Protein 7CXC (pdb70)

Nearest PDB structures (foldseek):
  7cxc-assembly2_B  TM=1.001E+00  e=7.183E-25  Mus musculus
  7cxd-assembly3_D  TM=9.997E-01  e=4.385E-24  Rattus norvegicus
  4lbl-assembly1_A  TM=1.001E+00  e=4.264E-23  Homo sapiens
  6fof-assembly1_D  TM=1.001E+00  e=3.127E-23  Homo sapiens
  6h64-assembly4_D  TM=9.961E-01  e=2.969E-23  Homo sapiens

Solvent-accessible surface area: 13224 Å² total; per-residue (Å²): 104,117,38,106,58,70,16,86,4,125,59,1,4,66,66,74,8,17,0,8,0,80,6,48,1,92,101,136,10,72,138,1,13,0,14,0,58,23,68,94,40,8,3,0,25,0,12,0,65,23,97,52,140,138,75,117,14,0,1,2,3,7,38,44,82,87,101,117,42,78,80,74,117,58,96,51,32,45,4,91,48,32,104,95,8,21,0,17,0,21,0,43,78,98,30,2,67,0,23,3,70,97,62,102,26,17,89,1,97,21,88,62,160,73,23,74,83,3,57,55,0,0,0,26,26,34,3,76,8,98,28,9,77,90,18,77,25,96,114,46,107,59,72,12,79,1,117,64,3,2,41,63,77,15,16,0,1,0,75,7,51,1,91,93,138,6,59,136,0,15,0,17,0,70,54,73,98,18,12,3,0,27,2,11,0,62,18,82,52,124,136,179,115,16,0,2,2,5,9,41,113,77,89,104,119,42,80,83,74,115,52,98,51,26,47,3,95,50,34,105,98,7,24,0,18,1,24,0,50,70,96,29,2,77,0,24,3,75,99,60,105,20,15,87,1,97,15,92,12,156,71,24,78,64,0,61,55,0,0,0,30,27,33,1,78,12,99,39,13,41,70,15,100,28

Structure (mmCIF, N/CA/C/O backbone):
data_7CXC
#
_entry.id   7CXC
#
_cell.length_a   35.513
_cell.length_b   58.286
_cell.length_c   68.085
_cell.angle_alpha   90.000
_cell.angle_beta   103.560
_cell.angle_gamma   90.000
#
_symmetry.space_group_name_H-M   'P 1 21 1'
#
loop_
_entity.id
_entity.type
_entity.pdbx_description
1 polymer Galectin-3
2 non-polymer '3-deoxy-3-[4-(3-fluorophenyl)-1H-1,2,3-triazol-1-yl]-beta-D-galactopyranosyl 3-deoxy-3-[4-(3-fluorophenyl)-1H-1,2,3-triazol-1-yl]-1-thio-beta-D-galactopyranoside'
3 water water
#
loop_
_atom_site.group_PDB
_atom_site.id
_atom_site.type_symbol
_atom_site.label_atom_id
_atom_site.label_alt_id
_atom_site.label_comp_id
_atom_site.label_asym_id
_atom_site.label_entity_id
_atom_site.label_seq_id
_atom_site.pdbx_PDB_ins_code
_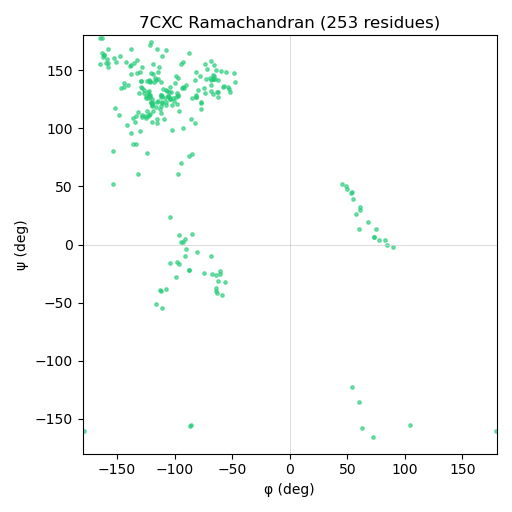atom_site.Cartn_x
_atom_site.Cartn_y
_atom_site.Cartn_z
_atom_site.occupancy
_atom_site.B_iso_or_equiv
_atom_site.auth_seq_id
_atom_site.auth_comp_id
_atom_site.auth_asym_id
_atom_site.auth_atom_id
_atom_site.pdbx_PDB_model_num
ATOM 1 N N . LEU A 1 29 ? 26.833 18.708 2.506 1.00 27.47 128 LEU A N 1
ATOM 2 C CA . LEU A 1 29 ? 25.518 19.338 2.825 1.00 24.14 128 LEU A CA 1
ATOM 3 C C . LEU A 1 29 ? 25.240 19.214 4.324 1.00 22.98 128 LEU A C 1
ATOM 4 O O . LEU A 1 29 ? 25.543 18.190 4.946 1.00 25.75 128 LEU A O 1
ATOM 20 N N . THR A 1 30 ? 24.595 20.214 4.903 1.00 15.82 129 THR A N 1
ATOM 21 C CA . THR A 1 30 ? 24.417 20.224 6.347 1.00 14.71 129 THR A CA 1
ATOM 22 C C . THR A 1 30 ? 23.239 19.332 6.705 1.00 14.61 129 THR A C 1
ATOM 23 O O . THR A 1 30 ? 22.198 19.479 6.113 1.00 15.22 129 THR A O 1
ATOM 34 N N . VAL A 1 31 ? 23.421 18.391 7.644 1.00 13.71 130 VAL A N 1
ATOM 35 C CA . VAL A 1 31 ? 22.396 17.451 8.074 1.00 14.09 130 VAL A CA 1
ATOM 36 C C . VAL A 1 31 ? 21.871 17.904 9.435 1.00 13.48 130 VAL A C 1
ATOM 37 O O . VAL A 1 31 ? 22.674 18.184 10.312 1.00 16.79 130 VAL A O 1
ATOM 50 N N . PRO A 1 32 ? 20.570 17.923 9.732 1.00 14.55 131 PRO A N 1
ATOM 51 C CA . PRO A 1 32 ? 19.491 17.567 8.801 1.00 12.82 131 PRO A CA 1
ATOM 52 C C . PRO A 1 32 ? 19.357 18.539 7.651 1.00 12.58 131 PRO A C 1
ATOM 53 O O . PRO A 1 32 ? 19.467 19.757 7.839 1.00 15.93 131 PRO A O 1
ATOM 64 N N . TYR A 1 33 ? 19.046 17.993 6.469 1.00 12.31 132 TYR A N 1
ATOM 65 C CA . TYR A 1 33 ? 18.933 18.760 5.237 1.00 12.42 132 TYR A CA 1
ATOM 66 C C . TYR A 1 33 ? 17.506 18.691 4.722 1.00 12.78 132 TYR A C 1
ATOM 67 O O . TYR A 1 33 ? 16.904 17.625 4.751 1.00 14.55 132 TYR A O 1
ATOM 85 N N . ASP A 1 34 ? 16.974 19.769 4.188 1.00 13.31 133 ASP A N 1
ATOM 86 C CA . ASP A 1 34 ? 15.648 19.763 3.612 1.00 13.65 133 ASP A CA 1
ATOM 87 C C . ASP A 1 34 ? 15.718 20.029 2.119 1.00 14.69 133 ASP A C 1
ATOM 88 O O . ASP A 1 34 ? 16.020 21.168 1.691 1.00 21.78 133 ASP A O 1
ATOM 97 N N . LEU A 1 35 ? 15.551 19.025 1.303 1.00 11.66 134 LEU A N 1
ATOM 98 C CA . LEU A 1 35 ? 15.528 19.176 -0.155 1.00 12.27 134 LEU A CA 1
ATOM 99 C C . LEU A 1 35 ? 14.183 19.746 -0.580 1.00 10.78 134 LEU A C 1
ATOM 100 O O . LEU A 1 35 ? 13.147 19.134 -0.338 1.00 11.89 134 LEU A O 1
ATOM 116 N N . PRO A 1 36 ? 14.155 20.965 -1.172 1.00 11.24 135 PRO A N 1
ATOM 117 C CA . PRO A 1 36 ? 12.858 21.477 -1.605 1.00 11.32 135 PRO A CA 1
ATOM 118 C C . PRO A 1 36 ? 12.297 20.672 -2.759 1.00 12.82 135 PRO A C 1
ATOM 119 O O . PRO A 1 36 ? 13.039 20.347 -3.705 1.00 15.12 135 PRO A O 1
ATOM 130 N N . LEU A 1 37 ? 10.984 20.461 -2.730 1.00 14.55 136 LEU A N 1
ATOM 131 C CA . LEU A 1 37 ? 10.302 19.788 -3.852 1.00 14.22 136 LEU A CA 1
ATOM 132 C C . LEU A 1 37 ? 9.068 20.632 -4.204 1.00 17.44 136 LEU A C 1
ATOM 133 O O . LEU A 1 37 ? 7.954 20.163 -4.069 1.00 17.01 136 LEU A O 1
ATOM 149 N N . PRO A 1 38 ? 9.216 21.936 -4.620 1.00 21.98 137 PRO A N 1
ATOM 150 C CA . PRO A 1 38 ? 8.026 22.741 -4.858 1.00 23.41 137 PRO A CA 1
ATOM 151 C C . PRO A 1 38 ? 7.052 22.130 -5.871 1.00 23.14 137 PRO A C 1
ATOM 152 O O . PRO A 1 38 ? 5.816 22.281 -5.706 1.00 27.70 137 PRO A O 1
ATOM 163 N N . GLY A 1 39 ? 7.566 21.393 -6.879 1.00 22.62 138 GLY A N 1
ATOM 164 C CA . GLY A 1 39 ? 6.639 20.725 -7.805 1.00 28.49 138 GLY A CA 1
ATOM 165 C C . GLY A 1 39 ? 5.810 19.561 -7.223 1.00 25.62 138 GLY A C 1
ATOM 166 O O . GLY A 1 39 ? 4.844 19.063 -7.835 1.00 36.22 138 GLY A O 1
ATOM 170 N N . GLY A 1 40 ? 6.158 19.141 -5.996 1.00 23.71 139 GLY A N 1
ATOM 171 C CA . GLY A 1 40 ? 5.734 17.851 -5.467 1.00 19.39 139 GLY A CA 1
ATOM 172 C C . GLY A 1 40 ? 6.480 16.708 -6.143 1.00 21.08 139 GLY A C 1
ATOM 173 O O . GLY A 1 40 ? 7.517 16.930 -6.785 1.00 24.18 139 GLY A O 1
ATOM 177 N N . VAL A 1 41 ? 5.966 15.483 -5.958 1.00 16.88 140 VAL A N 1
ATOM 178 C CA . VAL A 1 41 ? 6.505 14.299 -6.618 1.00 18.93 140 VAL A CA 1
ATOM 179 C C . VAL A 1 41 ? 5.461 13.735 -7.577 1.00 16.81 140 VAL A C 1
ATOM 180 O O . VAL A 1 41 ? 4.266 14.061 -7.485 1.00 19.98 140 VAL A O 1
ATOM 193 N N . MET A 1 42 ? 5.933 12.795 -8.429 1.00 17.68 141 MET A N 1
ATOM 194 C CA . MET A 1 42 ? 5.067 12.221 -9.455 1.00 18.20 141 MET A CA 1
ATOM 195 C C . MET A 1 42 ? 5.672 10.961 -10.016 1.00 17.99 141 MET A C 1
ATOM 196 O O . MET A 1 42 ? 6.876 10.737 -9.851 1.00 17.73 141 MET A O 1
ATOM 210 N N . PRO A 1 43 ? 4.866 10.049 -10.569 1.00 17.16 142 PRO A N 1
ATOM 211 C CA . PRO A 1 43 ? 5.421 8.850 -11.171 1.00 17.44 142 PRO A CA 1
ATOM 212 C C . PRO A 1 43 ? 6.578 9.188 -12.099 1.00 19.21 142 PRO A C 1
ATOM 213 O O . PRO A 1 43 ? 6.548 10.172 -12.863 1.00 20.25 142 PRO A O 1
ATOM 224 N N . ARG A 1 44 ? 7.599 8.323 -12.021 1.00 16.19 143 ARG A N 1
ATOM 225 C CA . ARG A 1 44 ? 8.836 8.345 -12.836 1.00 16.45 143 ARG A CA 1
ATOM 226 C C . ARG A 1 44 ? 9.905 9.286 -12.274 1.00 14.93 143 ARG A C 1
ATOM 227 O O . ARG A 1 44 ? 10.995 9.378 -12.799 1.00 16.46 143 ARG A O 1
ATOM 248 N N . MET A 1 45 ? 9.619 9.973 -11.163 1.00 14.64 144 MET A N 1
ATOM 249 C CA . MET A 1 45 ? 10.626 10.751 -10.457 1.00 14.15 144 MET A CA 1
ATOM 250 C C . MET A 1 45 ? 11.541 9.833 -9.642 1.00 12.46 144 MET A C 1
ATOM 251 O O . MET A 1 45 ? 11.074 9.053 -8.826 1.00 14.11 144 MET A O 1
ATOM 265 N N . LEU A 1 46 ? 12.840 9.930 -9.949 1.00 11.92 145 LEU A N 1
ATOM 266 C CA . LEU A 1 46 ? 13.882 9.240 -9.203 1.00 11.52 145 LEU A CA 1
ATOM 267 C C . LEU A 1 46 ? 14.606 10.226 -8.302 1.00 10.60 145 LEU A C 1
ATOM 268 O O . LEU A 1 46 ? 15.180 11.181 -8.781 1.00 12.23 145 LEU A O 1
ATOM 284 N N . ILE A 1 47 ? 14.670 9.931 -7.019 1.00 10.73 146 ILE A N 1
ATOM 285 C CA . ILE A 1 47 ? 15.437 10.726 -6.087 1.00 11.37 146 ILE A CA 1
ATOM 286 C C . ILE A 1 47 ? 16.707 9.926 -5.744 1.00 10.59 146 ILE A C 1
ATOM 287 O O . ILE A 1 47 ? 16.619 8.749 -5.334 1.00 12.69 146 ILE A O 1
ATOM 303 N N . THR A 1 48 ? 17.883 10.535 -5.870 1.00 11.11 147 THR A N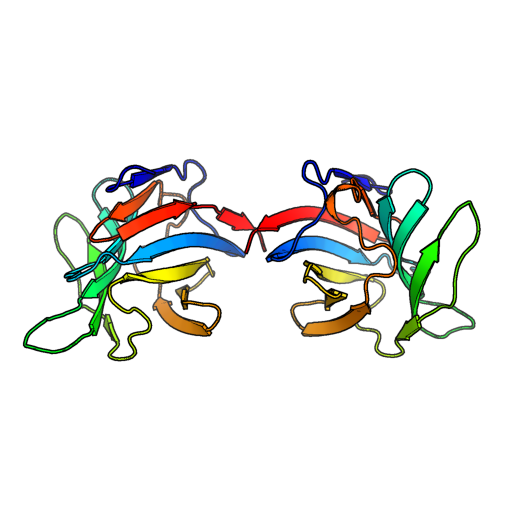 1
ATOM 304 C CA . THR A 1 48 ? 19.161 9.917 -5.618 1.00 9.56 147 THR A CA 1
ATOM 305 C C . THR A 1 48 ? 19.879 10.671 -4.497 1.00 10.09 147 THR A C 1
ATOM 306 O O . THR A 1 48 ? 20.123 11.868 -4.631 1.00 12.39 147 THR A O 1
ATOM 317 N N . ILE A 1 49 ? 20.171 9.959 -3.389 1.00 10.62 148 ILE A N 1
ATOM 318 C CA . ILE A 1 49 ? 20.766 10.518 -2.176 1.00 11.03 148 ILE A CA 1
ATOM 319 C C . ILE A 1 49 ? 22.105 9.799 -1.950 1.00 9.55 148 ILE A C 1
ATOM 320 O O . ILE A 1 49 ? 22.111 8.554 -1.802 1.00 11.07 148 ILE A O 1
ATOM 336 N N . MET A 1 50 ? 23.215 10.483 -1.924 1.00 11.08 149 MET A N 1
ATOM 337 C CA . MET A 1 50 ? 24.529 9.919 -1.733 1.00 10.66 149 MET A CA 1
ATOM 338 C C . MET A 1 50 ? 25.237 10.496 -0.517 1.00 9.84 149 MET A C 1
ATOM 339 O O . MET A 1 50 ? 25.178 11.688 -0.276 1.00 11.38 149 MET A O 1
ATOM 353 N N . GLY A 1 51 ? 25.936 9.691 0.240 1.00 10.44 150 GLY A N 1
ATOM 354 C CA . GLY A 1 51 ? 26.778 10.138 1.318 1.00 12.09 150 GLY A CA 1
ATOM 355 C C . GLY A 1 51 ? 27.462 8.939 1.975 1.00 10.68 150 GLY A C 1
ATOM 356 O O . GLY A 1 51 ? 27.655 7.908 1.337 1.00 11.71 150 GLY A O 1
ATOM 360 N N . THR A 1 52 ? 27.939 9.128 3.197 1.00 10.84 151 THR A N 1
ATOM 361 C CA . THR A 1 52 ? 28.679 8.134 3.976 1.00 11.11 151 THR A CA 1
ATOM 362 C C . THR A 1 52 ? 28.065 8.047 5.370 1.00 10.63 151 THR A C 1
ATOM 363 O O . THR A 1 52 ? 27.808 9.054 6.031 1.00 12.77 151 THR A O 1
ATOM 374 N N . VAL A 1 53 ? 27.774 6.821 5.805 1.00 10.98 152 VAL A N 1
ATOM 375 C CA . VAL A 1 53 ? 27.270 6.624 7.155 1.00 9.68 152 VAL A CA 1
ATOM 376 C C . VAL A 1 53 ? 28.405 6.938 8.131 1.00 11.34 152 VAL A C 1
ATOM 377 O O . VAL A 1 53 ? 29.568 6.558 7.885 1.00 12.98 152 VAL A O 1
ATOM 390 N N . LYS A 1 54 ? 28.114 7.646 9.222 1.00 11.09 153 LYS A N 1
ATOM 391 C CA . LYS A 1 54 ? 29.097 7.922 10.222 1.00 12.66 153 LYS A CA 1
ATOM 392 C C . LYS A 1 54 ? 29.539 6.695 10.987 1.00 13.42 153 LYS A C 1
ATOM 393 O O . LYS A 1 54 ? 28.826 5.713 11.087 1.00 13.29 153 LYS A O 1
ATOM 412 N N . PRO A 1 55 ? 30.739 6.698 11.613 1.00 12.45 154 PRO A N 1
ATOM 413 C CA . PRO A 1 55 ? 31.152 5.596 12.498 1.00 14.79 154 PRO A CA 1
ATOM 414 C C . PRO A 1 55 ? 30.148 5.461 13.657 1.00 15.26 154 PRO A C 1
ATOM 415 O O . PRO A 1 55 ? 29.574 6.424 14.137 1.00 18.86 154 PRO A O 1
ATOM 426 N N . ASN A 1 56 ? 29.907 4.291 14.214 1.00 21.04 155 ASN A N 1
ATOM 427 C CA . ASN A 1 56 ? 29.038 4.186 15.409 1.00 20.24 155 ASN A CA 1
ATOM 428 C C . ASN A 1 56 ? 27.611 4.757 15.161 1.00 17.36 155 ASN A C 1
ATOM 429 O O . ASN A 1 56 ? 27.011 5.322 16.063 1.00 19.39 155 ASN A O 1
ATOM 440 N N . ALA A 1 57 ? 27.118 4.779 13.908 1.00 17.41 156 ALA A N 1
ATOM 441 C CA . ALA A 1 57 ? 25.774 5.254 13.609 1.00 13.98 156 ALA A CA 1
ATOM 442 C C . ALA A 1 57 ? 24.703 4.530 14.392 1.00 12.02 156 ALA A C 1
ATOM 443 O O . ALA A 1 57 ? 24.749 3.340 14.591 1.00 14.29 156 ALA A O 1
ATOM 450 N N . ASN A 1 58 ? 23.642 5.283 14.669 1.00 13.16 157 ASN A N 1
ATOM 451 C CA . ASN A 1 58 ? 22.429 4.762 15.282 1.00 11.01 157 ASN A CA 1
ATOM 452 C C . ASN A 1 58 ? 21.227 4.762 14.344 1.00 9.22 157 ASN A C 1
ATOM 453 O O . ASN A 1 58 ? 20.426 3.833 14.412 1.00 9.83 157 ASN A O 1
ATOM 464 N N . ARG A 1 59 ? 21.070 5.810 13.533 1.00 9.24 158 ARG A N 1
ATOM 465 C CA . ARG A 1 59 ? 19.872 5.965 12.747 1.00 8.10 158 ARG A CA 1
ATOM 466 C C . ARG A 1 59 ? 20.104 6.857 11.546 1.00 10.45 158 ARG A C 1
ATOM 467 O O . ARG A 1 59 ? 20.955 7.733 11.570 1.00 10.44 158 ARG A O 1
ATOM 488 N N . ILE A 1 60 ? 19.267 6.666 10.541 1.00 7.58 159 ILE A N 1
ATOM 489 C CA . ILE A 1 60 ? 19.168 7.526 9.361 1.00 7.48 159 ILE A CA 1
ATOM 490 C C . ILE A 1 60 ? 17.676 7.679 9.092 1.00 7.22 159 ILE A C 1
ATOM 491 O O . ILE A 1 60 ? 16.906 6.772 9.305 1.00 7.07 159 ILE A O 1
ATOM 507 N N . ALA A 1 61 ? 17.242 8.848 8.577 1.00 7.95 160 ALA A N 1
ATOM 508 C CA . ALA A 1 61 ? 15.837 8.965 8.147 1.00 7.68 160 ALA A CA 1
ATOM 509 C C . ALA A 1 61 ? 15.713 9.846 6.903 1.00 8.07 160 ALA A C 1
ATOM 510 O O . ALA A 1 61 ? 16.293 10.914 6.819 1.00 9.40 160 ALA A O 1
ATOM 517 N N . LEU A 1 62 ? 14.833 9.378 5.998 1.00 7.36 161 LEU A N 1
ATOM 518 C CA . LEU A 1 62 ? 14.282 10.152 4.900 1.00 7.28 161 LEU A CA 1
ATOM 519 C C . LEU A 1 62 ? 12.821 10.426 5.267 1.00 8.48 161 LEU A C 1
ATOM 520 O O . LEU A 1 62 ? 12.117 9.505 5.627 1.00 9.08 161 LEU A O 1
ATOM 536 N N . ASP A 1 63 ? 12.426 11.685 5.098 1.00 7.72 162 ASP A N 1
ATOM 537 C CA . ASP A 1 63 ? 11.023 12.056 5.365 1.00 7.93 162 ASP A CA 1
ATOM 538 C C . ASP A 1 63 ? 10.480 12.789 4.151 1.00 9.08 162 ASP A C 1
ATOM 539 O O . ASP A 1 63 ? 10.846 13.979 3.943 1.00 9.22 162 ASP A O 1
ATOM 548 N N . PHE A 1 64 ? 9.563 12.157 3.406 1.00 7.89 163 PHE A N 1
ATOM 549 C CA . PHE A 1 64 ? 8.814 12.811 2.333 1.00 9.59 163 PHE A CA 1
ATOM 550 C C . PHE A 1 64 ? 7.680 13.523 3.029 1.00 9.73 163 PHE A C 1
ATOM 551 O O . PHE A 1 64 ? 6.697 12.886 3.416 1.00 11.50 163 PHE A O 1
ATOM 568 N N . ARG A 1 65 ? 7.794 14.843 3.160 1.00 10.73 164 ARG A N 1
ATOM 569 C CA . ARG A 1 65 ? 6.879 15.641 3.976 1.00 12.01 164 ARG A CA 1
ATOM 570 C C . ARG A 1 65 ? 5.764 16.279 3.146 1.00 14.53 164 ARG A C 1
ATOM 571 O O . ARG A 1 65 ? 6.014 16.718 2.043 1.00 14.88 164 ARG A O 1
ATOM 592 N N . ARG A 1 66 ? 4.568 16.339 3.731 1.00 18.23 165 ARG A N 1
ATOM 593 C CA . ARG A 1 66 ? 3.402 17.048 3.221 1.00 21.42 165 ARG A CA 1
ATOM 594 C C . ARG A 1 66 ? 2.876 17.904 4.351 1.00 27.31 165 ARG A C 1
ATOM 595 O O . ARG A 1 66 ? 2.172 17.406 5.223 1.00 28.66 165 ARG A O 1
ATOM 601 N N . GLY A 1 67 ? 3.256 19.189 4.325 1.00 33.19 166 GLY A N 1
ATOM 602 C CA . GLY A 1 67 ? 3.006 20.020 5.484 1.00 31.28 166 GLY A CA 1
ATOM 603 C C . GLY A 1 67 ? 3.600 19.378 6.735 1.00 33.40 166 GLY A C 1
ATOM 604 O O . GLY A 1 67 ? 4.815 19.239 6.834 1.00 40.55 166 GLY A O 1
ATOM 608 N N . ASN A 1 68 ? 2.740 19.142 7.724 1.00 32.25 167 ASN A N 1
ATOM 609 C CA . ASN A 1 68 ? 3.162 18.631 9.018 1.00 37.16 167 ASN A CA 1
ATOM 610 C C . ASN A 1 68 ? 3.117 17.107 9.007 1.00 30.01 167 ASN A C 1
ATOM 611 O O . ASN A 1 68 ? 3.597 16.510 9.980 1.00 33.01 167 ASN A O 1
ATOM 617 N N . ASP A 1 69 ? 2.538 16.504 7.960 1.00 20.76 168 ASP A N 1
ATOM 618 C CA . ASP A 1 69 ? 2.433 15.061 7.837 1.00 16.72 168 ASP A CA 1
ATOM 619 C C . ASP A 1 69 ? 3.712 14.526 7.169 1.00 16.71 168 ASP A C 1
ATOM 620 O O . ASP A 1 69 ? 4.462 15.241 6.491 1.00 15.96 168 ASP A O 1
ATOM 629 N N . VAL A 1 70 ? 3.927 13.213 7.266 1.00 11.07 169 VAL A N 1
ATOM 630 C CA . VAL A 1 70 ? 5.032 12.580 6.570 1.00 9.54 169 VAL A CA 1
ATOM 631 C C . VAL A 1 70 ? 4.395 11.465 5.750 1.00 9.87 169 VAL A C 1
ATOM 632 O O . VAL A 1 70 ? 3.915 10.460 6.305 1.00 10.75 169 VAL A O 1
ATOM 645 N N . ALA A 1 71 ? 4.401 11.643 4.422 1.00 10.89 170 ALA A N 1
ATOM 646 C CA . ALA A 1 71 ? 3.848 10.642 3.549 1.00 10.11 170 ALA A CA 1
ATOM 647 C C . ALA A 1 71 ? 4.584 9.316 3.593 1.00 8.64 170 ALA A C 1
ATOM 648 O O . ALA A 1 71 ? 4.048 8.230 3.506 1.00 9.50 170 ALA A O 1
ATOM 655 N N . PHE A 1 72 ? 5.937 9.441 3.674 1.00 8.57 171 PHE A N 1
ATOM 656 C CA . PHE A 1 72 ? 6.781 8.236 3.663 1.00 7.99 171 PHE A CA 1
ATOM 657 C C . PHE A 1 72 ? 8.047 8.581 4.454 1.00 7.54 171 PHE A C 1
ATOM 658 O O . PHE A 1 72 ? 8.808 9.487 4.075 1.00 7.89 171 PHE A O 1
ATOM 675 N N . HIS A 1 73 ? 8.218 7.840 5.543 1.00 6.43 172 HIS A N 1
ATOM 676 C CA . HIS A 1 73 ? 9.396 7.895 6.395 1.00 6.18 172 HIS A CA 1
ATOM 677 C C . HIS A 1 73 ? 10.108 6.573 6.185 1.00 6.63 172 HIS A C 1
ATOM 678 O O . HIS A 1 73 ? 9.531 5.504 6.361 1.00 7.44 172 HIS A O 1
ATOM 693 N N . PHE A 1 74 ? 11.428 6.671 5.868 1.00 7.01 173 PHE A N 1
ATOM 694 C CA . PHE A 1 74 ? 12.300 5.547 5.606 1.00 6.89 173 PHE A CA 1
ATOM 695 C C . PHE A 1 74 ? 13.439 5.636 6.611 1.00 6.28 173 PHE A C 1
ATOM 696 O O . PHE A 1 74 ? 14.179 6.607 6.591 1.00 7.05 173 PHE A O 1
ATOM 713 N N . ASN A 1 75 ? 13.507 4.679 7.573 1.00 6.00 174 ASN A N 1
ATOM 714 C CA . ASN A 1 75 ? 14.296 4.885 8.789 1.00 7.11 174 ASN A CA 1
ATOM 715 C C . ASN A 1 75 ? 15.098 3.653 9.132 1.00 6.03 174 ASN A C 1
ATOM 716 O O . ASN A 1 75 ? 14.694 2.809 9.952 1.00 7.08 174 ASN A O 1
ATOM 727 N N . PRO A 1 76 ? 16.309 3.518 8.559 1.00 6.79 175 PRO A N 1
ATOM 728 C CA . PRO A 1 76 ? 17.260 2.535 9.055 1.00 7.20 175 PRO A CA 1
ATOM 729 C C . PRO A 1 76 ? 17.697 2.781 10.498 1.00 7.89 175 PRO A C 1
ATOM 730 O O . PRO A 1 76 ? 18.012 3.896 10.889 1.00 8.23 175 PRO A O 1
ATOM 741 N N . ARG A 1 77 ? 17.639 1.712 11.298 1.00 6.84 176 ARG A N 1
ATOM 742 C CA . ARG A 1 77 ? 18.041 1.687 12.680 1.00 8.06 176 ARG A CA 1
ATOM 743 C C . ARG A 1 77 ? 19.111 0.640 12.843 1.00 7.46 176 ARG A C 1
ATOM 744 O O . ARG A 1 77 ? 18.931 -0.523 12.494 1.00 8.67 176 ARG A O 1
ATOM 765 N N . PHE A 1 78 ? 20.264 1.034 13.428 1.00 8.72 177 PHE A N 1
ATOM 766 C CA . PHE A 1 78 ? 21.423 0.159 13.500 1.00 10.18 177 PHE A CA 1
ATOM 767 C C . PHE A 1 78 ? 21.412 -0.738 14.743 1.00 11.47 177 PHE A C 1
ATOM 768 O O . PHE A 1 78 ? 22.130 -1.741 14.761 1.00 14.26 177 PHE A O 1
ATOM 785 N N . ASN A 1 79 ? 20.678 -0.364 15.785 1.00 11.60 178 ASN A N 1
ATOM 786 C CA . ASN A 1 79 ? 20.691 -1.134 17.024 1.00 15.56 178 ASN A CA 1
ATOM 787 C C . ASN A 1 79 ? 19.378 -0.939 17.758 1.00 14.17 178 ASN A C 1
ATOM 788 O O . ASN A 1 79 ? 19.306 -0.179 18.734 1.00 17.51 178 ASN A O 1
ATOM 799 N N . GLU A 1 80 ? 18.374 -1.676 17.314 1.00 11.61 179 GLU A N 1
ATOM 800 C CA . GLU A 1 80 ? 17.115 -1.726 18.050 1.00 10.94 179 GLU A CA 1
ATOM 801 C C . GLU A 1 80 ? 17.026 -3.128 18.661 1.00 11.09 179 GLU A C 1
ATOM 802 O O . GLU A 1 80 ? 16.872 -4.100 17.930 1.00 11.03 179 GLU A O 1
ATOM 814 N N . ASN A 1 81 ? 17.195 -3.204 19.998 1.00 11.26 180 ASN A N 1
ATOM 815 C CA . ASN A 1 81 ? 17.303 -4.505 20.677 1.00 11.53 180 ASN A CA 1
ATOM 816 C C . ASN A 1 81 ? 18.322 -5.409 19.987 1.00 12.41 180 ASN A C 1
ATOM 817 O O . ASN A 1 81 ? 18.111 -6.627 19.770 1.00 13.71 180 ASN A O 1
ATOM 828 N N . ASN A 1 82 ? 19.494 -4.837 19.709 1.00 14.40 181 ASN A N 1
ATOM 829 C CA . ASN A 1 82 ? 20.634 -5.564 19.134 1.00 16.99 181 ASN A CA 1
ATOM 830 C C . ASN A 1 82 ? 20.326 -6.177 17.748 1.00 14.40 181 ASN A C 1
ATOM 831 O O . ASN A 1 82 ? 20.957 -7.191 17.355 1.00 19.52 181 ASN A O 1
ATOM 842 N N . ARG A 1 83 ? 19.425 -5.535 16.996 1.00 12.81 182 ARG A N 1
ATOM 843 C CA . ARG A 1 83 ? 19.112 -5.886 15.651 1.00 12.73 182 ARG A CA 1
ATOM 844 C C . ARG A 1 83 ? 19.184 -4.630 14.777 1.00 12.57 182 ARG A C 1
ATOM 845 O O . ARG A 1 83 ? 18.944 -3.511 15.243 1.00 13.68 182 ARG A O 1
ATOM 854 N N . ARG A 1 84 ? 19.568 -4.817 13.517 1.00 12.79 183 ARG A N 1
ATOM 855 C CA . ARG A 1 84 ? 19.485 -3.816 12.450 1.00 11.35 183 ARG A CA 1
ATOM 856 C C . ARG A 1 84 ? 18.175 -4.007 11.718 1.00 12.07 183 ARG A C 1
ATOM 857 O O . ARG A 1 84 ? 17.796 -5.144 11.428 1.00 14.74 183 ARG A O 1
ATOM 878 N N . VAL A 1 85 ? 17.450 -2.937 11.432 1.00 9.24 184 VAL A N 1
ATOM 879 C CA . VAL A 1 85 ? 16.138 -3.040 10.832 1.00 8.51 184 VAL A CA 1
ATOM 880 C C . VAL A 1 85 ? 15.956 -1.757 10.014 1.00 8.27 184 VAL A C 1
ATOM 881 O O . VAL A 1 85 ? 16.469 -0.689 10.350 1.00 10.20 184 VAL A O 1
ATOM 894 N N . ILE A 1 86 ? 15.065 -1.852 9.030 1.00 7.59 185 ILE A N 1
ATOM 895 C CA . ILE A 1 86 ? 14.569 -0.681 8.339 1.00 7.38 185 ILE A CA 1
ATOM 896 C C . ILE A 1 86 ? 13.098 -0.541 8.732 1.00 8.18 185 ILE A C 1
ATOM 897 O O . ILE A 1 86 ? 12.333 -1.483 8.556 1.00 8.87 185 ILE A O 1
ATOM 913 N N . VAL A 1 87 ? 12.719 0.656 9.229 1.00 6.62 186 VAL A N 1
ATOM 914 C CA . VAL A 1 87 ? 11.338 0.929 9.592 1.00 7.28 186 VAL A CA 1
ATOM 915 C C . VAL A 1 87 ? 10.821 1.950 8.597 1.00 6.60 186 VAL A C 1
ATOM 916 O O . VAL A 1 87 ? 11.374 3.031 8.419 1.00 8.22 186 VAL A O 1
ATOM 929 N N . CYS A 1 88 ? 9.646 1.640 7.989 1.00 6.21 187 CYS A N 1
ATOM 930 C CA . CYS A 1 88 ? 8.938 2.576 7.105 1.00 7.22 187 CYS A CA 1
ATOM 931 C C . CYS A 1 88 ? 7.545 2.847 7.629 1.00 7.52 187 CYS A C 1
ATOM 932 O O . CYS A 1 88 ? 6.895 1.945 8.172 1.00 7.98 187 CYS A O 1
ATOM 940 N N . ASN A 1 89 ? 7.108 4.107 7.522 1.00 6.81 188 ASN A N 1
ATOM 941 C CA . ASN A 1 89 ? 5.771 4.471 8.052 1.00 6.68 188 ASN A CA 1
ATOM 942 C C . ASN A 1 89 ? 5.325 5.796 7.478 1.00 6.92 188 ASN A C 1
ATOM 943 O O . ASN A 1 89 ? 6.051 6.422 6.707 1.00 7.96 188 ASN A O 1
ATOM 954 N N . THR A 1 90 ? 4.112 6.172 7.861 1.00 7.44 189 THR A N 1
ATOM 955 C CA . THR A 1 90 ? 3.503 7.421 7.498 1.00 8.10 189 THR A CA 1
ATOM 956 C C . THR A 1 90 ? 2.981 8.085 8.767 1.00 8.03 189 THR A C 1
ATOM 957 O O . THR A 1 90 ? 2.466 7.400 9.668 1.00 9.42 189 THR A O 1
ATOM 968 N N . LYS A 1 91 ? 3.136 9.412 8.852 1.00 8.66 190 LYS A N 1
ATOM 969 C CA . LYS A 1 91 ? 2.632 10.187 9.971 1.00 9.60 190 LYS A CA 1
ATOM 970 C C . LYS A 1 91 ? 1.477 11.059 9.482 1.00 10.86 190 LYS A C 1
ATOM 971 O O . LYS A 1 91 ? 1.703 11.855 8.572 1.00 12.56 190 LYS A O 1
ATOM 986 N N . GLN A 1 92 ? 0.274 10.887 10.107 1.00 10.66 191 GLN A N 1
ATOM 987 C CA . GLN A 1 92 ? -0.954 11.655 9.782 1.00 11.72 191 GLN A CA 1
ATOM 988 C C . GLN A 1 92 ? -1.389 12.418 11.045 1.00 17.30 191 GLN A C 1
ATOM 989 O O . GLN A 1 92 ? -1.604 11.840 12.027 1.00 17.05 191 GLN A O 1
ATOM 995 N N . ASP A 1 93 ? -1.487 13.726 10.998 1.00 23.34 192 ASP A N 1
ATOM 996 C CA . ASP A 1 93 ? -1.959 14.494 12.148 1.00 23.68 192 ASP A CA 1
ATOM 997 C C . ASP A 1 93 ? -1.247 14.092 13.440 1.00 21.42 192 ASP A C 1
ATOM 998 O O . ASP A 1 93 ? -1.952 13.876 14.438 1.00 29.02 192 ASP A O 1
ATOM 1004 N N . ASN A 1 94 ? 0.103 14.049 13.421 1.00 20.42 193 ASN A N 1
ATOM 1005 C CA . ASN A 1 94 ? 0.965 13.823 14.587 1.00 21.29 193 ASN A CA 1
ATOM 1006 C C . ASN A 1 94 ? 0.940 12.374 15.061 1.00 16.24 193 ASN A C 1
ATOM 1007 O O . ASN A 1 94 ? 1.448 12.095 16.140 1.00 27.06 193 ASN A O 1
ATOM 1013 N N . ASN A 1 95 ? 0.276 11.480 14.317 1.00 12.69 194 ASN A N 1
ATOM 1014 C CA . ASN A 1 95 ? 0.217 10.072 14.716 1.00 10.91 194 ASN A CA 1
ATOM 1015 C C . ASN A 1 95 ? 0.780 9.175 13.627 1.00 10.10 194 ASN A C 1
ATOM 1016 O O . ASN A 1 95 ? 0.430 9.254 12.450 1.00 10.43 194 ASN A O 1
ATOM 1027 N N . TRP A 1 96 ? 1.701 8.334 14.065 1.00 9.97 195 TRP A N 1
ATOM 1028 C CA . TRP A 1 96 ? 2.263 7.340 13.190 1.00 9.07 195 TRP A CA 1
ATOM 1029 C C . TRP A 1 96 ? 1.326 6.137 12.984 1.00 9.60 195 TRP A C 1
ATOM 1030 O O . TRP A 1 96 ? 0.546 5.734 13.896 1.00 10.76 195 TRP A O 1
ATOM 1051 N N . GLY A 1 97 ? 1.340 5.578 11.769 1.00 10.17 196 GLY A N 1
ATOM 1052 C CA . GLY A 1 97 ? 0.569 4.424 11.409 1.00 9.63 196 GLY A CA 1
ATOM 1053 C C . GLY A 1 97 ? 1.279 3.123 11.730 1.00 9.85 196 GLY A C 1
ATOM 1054 O O . GLY A 1 97 ? 2.164 3.075 12.578 1.00 9.30 196 GLY A O 1
ATOM 1058 N N . LYS A 1 98 ? 0.901 2.044 11.021 1.00 10.12 197 LYS A N 1
ATOM 1059 C CA . LYS A 1 98 ? 1.426 0.732 11.177 1.00 11.60 197 LYS A CA 1
ATOM 1060 C C . LYS A 1 98 ? 2.794 0.682 10.497 1.00 9.76 197 LYS A C 1
ATOM 1061 O O . LYS A 1 98 ? 2.938 0.951 9.302 1.00 12.05 197 LYS A O 1
ATOM 1067 N N . GLU A 1 99 ? 3.834 0.326 11.240 1.00 8.46 198 GLU A N 1
ATOM 1068 C CA . GLU A 1 99 ? 5.152 0.212 10.670 1.00 8.62 198 GLU A CA 1
ATOM 1069 C C . GLU A 1 99 ? 5.247 -0.964 9.720 1.00 8.74 198 GLU A C 1
ATOM 1070 O O . GLU A 1 99 ? 4.744 -2.039 9.984 1.00 11.00 198 GLU A O 1
ATOM 1082 N N . GLU A 1 100 ? 6.029 -0.769 8.627 1.00 8.18 199 GLU A N 1
ATOM 1083 C CA . GLU A 1 100 ? 6.485 -1.828 7.745 1.00 9.41 199 GLU A CA 1
ATOM 1084 C C . GLU A 1 100 ? 7.967 -2.014 8.011 1.00 9.17 199 GLU A C 1
ATOM 1085 O O . GLU A 1 100 ? 8.741 -1.105 7.770 1.00 11.85 199 GLU A O 1
ATOM 1097 N N . ARG A 1 101 ? 8.338 -3.218 8.433 1.00 9.51 200 ARG A N 1
ATOM 1098 C CA . ARG A 1 101 ? 9.700 -3.487 8.852 1.00 9.02 200 ARG A CA 1
ATOM 1099 C C . ARG A 1 101 ? 10.378 -4.481 7.906 1.00 12.19 200 ARG A C 1
ATOM 1100 O O . ARG A 1 101 ? 9.797 -5.447 7.425 1.00 15.44 200 ARG A O 1
ATOM 1121 N N . GLN A 1 102 ? 11.667 -4.253 7.652 1.00 11.98 201 GLN A N 1
ATOM 1122 C CA . GLN A 1 102 ? 12.554 -5.045 6.727 1.00 15.44 201 GLN A CA 1
ATOM 1123 C C . GLN A 1 102 ? 13.768 -5.425 7.593 1.00 13.22 201 GLN A C 1
ATOM 1124 O O . GLN A 1 102 ? 14.315 -4.553 8.227 1.00 11.98 201 GLN A O 1
ATOM 1138 N N . SER A 1 103 ? 14.193 -6.672 7.578 1.00 12.10 202 SER A N 1
ATOM 1139 C CA . SER A 1 103 ? 15.465 -7.066 8.161 1.00 11.95 202 SER A CA 1
ATOM 1140 C C . SER A 1 103 ? 16.615 -6.931 7.175 1.00 9.26 202 SER A C 1
ATOM 1141 O O . SER A 1 103 ? 17.745 -6.907 7.596 1.00 11.14 202 SER A O 1
ATOM 1149 N N . ALA A 1 104 ? 16.351 -6.924 5.891 1.00 10.00 203 ALA A N 1
ATOM 1150 C CA . ALA A 1 104 ? 17.434 -6.720 4.910 1.00 10.88 203 ALA A CA 1
ATOM 1151 C C . ALA A 1 104 ? 18.031 -5.337 5.149 1.00 9.75 203 ALA A C 1
ATOM 1152 O O . ALA A 1 104 ? 17.299 -4.348 5.161 1.00 11.38 203 ALA A O 1
ATOM 1159 N N . PHE A 1 105 ? 19.352 -5.282 5.315 1.00 9.40 204 PHE A N 1
ATOM 1160 C CA . PHE A 1 105 ? 19.962 -4.062 5.835 1.00 9.57 204 PHE A CA 1
ATOM 1161 C C . PHE A 1 105 ? 21.261 -3.841 5.092 1.00 10.38 204 PHE A C 1
ATOM 1162 O O . PHE A 1 105 ? 22.293 -4.422 5.428 1.00 13.32 204 PHE A O 1
ATOM 1179 N N . PRO A 1 106 ? 21.267 -2.902 4.120 1.00 9.23 205 PRO A N 1
ATOM 1180 C CA . PRO A 1 106 ? 22.444 -2.725 3.268 1.00 11.33 205 PRO A CA 1
ATOM 1181 C C . PRO A 1 106 ? 23.450 -1.703 3.727 1.00 12.96 205 PRO A C 1
ATOM 1182 O O . PRO A 1 106 ? 24.549 -1.694 3.150 1.00 20.89 205 PRO A O 1
ATOM 1193 N N . PHE A 1 107 ? 23.230 -1.078 4.875 1.00 10.55 206 PHE A N 1
ATOM 1194 C CA . PHE A 1 107 ? 24.102 -0.006 5.363 1.00 8.52 206 PHE A CA 1
ATOM 1195 C C . PHE A 1 107 ? 25.168 -0.539 6.305 1.00 8.80 206 PHE A C 1
ATOM 1196 O O . PHE A 1 107 ? 24.977 -1.590 6.911 1.00 11.53 206 PHE A O 1
ATOM 1213 N N . GLU A 1 108 ? 26.285 0.162 6.416 1.00 10.95 207 GLU A N 1
ATOM 1214 C CA . GLU A 1 108 ? 27.385 -0.189 7.346 1.00 11.66 207 GLU A CA 1
ATOM 1215 C C . GLU A 1 108 ? 27.965 1.125 7.870 1.00 11.23 207 GLU A C 1
ATOM 1216 O O . GLU A 1 108 ? 28.225 2.035 7.113 1.00 11.38 207 GLU A O 1
ATOM 1228 N N . SER A 1 109 ? 28.201 1.187 9.175 1.00 12.31 208 SER A N 1
ATOM 1229 C CA . SER A 1 109 ? 28.846 2.346 9.782 1.00 12.63 208 SER A CA 1
ATOM 1230 C C . SER A 1 109 ? 30.165 2.631 9.053 1.00 13.48 208 SER A C 1
ATOM 1231 O O . SER A 1 109 ? 30.952 1.727 8.755 1.00 15.55 208 SER A O 1
ATOM 1239 N N . GLY A 1 110 ? 30.370 3.915 8.776 1.00 14.16 209 GLY A N 1
ATOM 1240 C CA . GLY A 1 110 ? 31.555 4.410 8.114 1.00 14.06 209 GLY A CA 1
ATOM 1241 C C . GLY A 1 110 ? 31.628 4.203 6.606 1.00 14.28 209 GLY A C 1
ATOM 1242 O O . GLY A 1 110 ? 32.578 4.630 6.005 1.00 16.89 209 GLY A O 1
ATOM 1246 N N . LYS A 1 111 ? 30.574 3.652 5.992 1.00 12.24 210 LYS A N 1
ATOM 1247 C CA . LYS A 1 111 ? 30.645 3.270 4.589 1.00 11.30 210 LYS A CA 1
ATOM 1248 C C . LYS A 1 111 ? 29.725 4.095 3.710 1.00 12.02 210 LYS A C 1
ATOM 1249 O O . LYS A 1 111 ? 28.622 4.496 4.148 1.00 11.61 210 LYS A O 1
ATOM 1268 N N . PRO A 1 112 ? 30.088 4.250 2.437 1.00 10.83 211 PRO A N 1
ATOM 1269 C CA . PRO A 1 112 ? 29.270 5.056 1.547 1.00 12.18 211 PRO A CA 1
ATOM 1270 C C . PRO A 1 112 ? 27.958 4.379 1.174 1.00 10.78 211 PRO A C 1
ATOM 1271 O O . PRO A 1 112 ? 27.879 3.152 1.168 1.00 13.43 211 PRO A O 1
ATOM 1282 N N . PHE A 1 113 ? 26.963 5.165 0.907 1.00 9.82 212 PHE A N 1
ATOM 1283 C CA . PHE A 1 113 ? 25.670 4.711 0.466 1.00 10.01 212 PHE A CA 1
ATOM 1284 C C . PHE A 1 113 ? 25.162 5.535 -0.689 1.00 9.36 212 PHE A C 1
ATOM 1285 O O . PHE A 1 113 ? 25.466 6.733 -0.801 1.00 10.30 212 PHE A O 1
ATOM 1302 N N . LYS A 1 114 ? 24.259 4.919 -1.466 1.00 9.48 213 LYS A N 1
ATOM 1303 C CA . LYS A 1 114 ? 23.490 5.599 -2.476 1.00 9.08 213 LYS A CA 1
ATOM 1304 C C . LYS A 1 114 ? 22.060 5.070 -2.325 1.00 9.60 213 LYS A C 1
ATOM 1305 O O . LYS A 1 114 ? 21.776 3.884 -2.578 1.00 11.99 213 LYS A O 1
ATOM 1324 N N . ILE A 1 115 ? 21.148 5.914 -1.819 1.00 8.20 214 ILE A N 1
ATOM 1325 C CA . ILE A 1 115 ? 19.738 5.564 -1.684 1.00 8.83 214 ILE A CA 1
ATOM 1326 C C . ILE A 1 115 ? 19.007 6.125 -2.885 1.00 7.27 214 ILE A C 1
ATOM 1327 O O . ILE A 1 115 ? 19.146 7.363 -3.155 1.00 9.39 214 ILE A O 1
ATOM 1343 N N . GLN A 1 116 ? 18.241 5.352 -3.587 1.00 8.33 215 GLN A N 1
ATOM 1344 C CA . GLN A 1 116 ? 17.424 5.798 -4.697 1.00 9.84 215 GLN A CA 1
ATOM 1345 C C . GLN A 1 116 ? 15.975 5.442 -4.439 1.00 10.31 215 GLN A C 1
ATOM 1346 O O . GLN A 1 116 ? 15.650 4.296 -4.117 1.00 13.50 215 GLN A O 1
ATOM 1360 N N . VAL A 1 117 ? 15.145 6.441 -4.625 1.00 8.92 216 VAL A N 1
ATOM 1361 C CA . VAL A 1 117 ? 13.724 6.331 -4.421 1.00 9.65 216 VAL A CA 1
ATOM 1362 C C . VAL A 1 117 ? 13.064 6.617 -5.788 1.00 10.48 216 VAL A C 1
ATOM 1363 O O . VAL A 1 117 ? 13.166 7.758 -6.260 1.00 12.31 216 VAL A O 1
ATOM 1376 N N . LEU A 1 118 ? 12.407 5.609 -6.365 1.00 11.68 217 LEU A N 1
ATOM 1377 C CA . LEU A 1 118 ? 11.633 5.827 -7.562 1.00 12.30 217 LEU A CA 1
ATOM 1378 C C . LEU A 1 118 ? 10.145 5.932 -7.179 1.00 12.49 217 LEU A C 1
ATOM 1379 O O . LEU A 1 118 ? 9.568 5.020 -6.623 1.00 13.73 217 LEU A O 1
ATOM 1395 N N . VAL A 1 119 ? 9.539 7.037 -7.545 1.00 13.57 218 VAL A N 1
ATOM 1396 C CA . VAL A 1 119 ? 8.112 7.222 -7.351 1.00 13.88 218 VAL A CA 1
ATOM 1397 C C . VAL A 1 119 ? 7.368 6.527 -8.477 1.00 14.17 218 VAL A C 1
ATOM 1398 O O . VAL A 1 119 ? 7.666 6.802 -9.653 1.00 16.49 218 VAL A O 1
ATOM 1411 N N . GLU A 1 120 ? 6.421 5.658 -8.152 1.00 15.27 219 GLU A N 1
ATOM 1412 C CA . GLU A 1 120 ? 5.509 5.047 -9.112 1.00 16.87 219 GLU A CA 1
ATOM 1413 C C . GLU A 1 120 ? 4.088 5.396 -8.703 1.00 17.10 219 GLU A C 1
ATOM 1414 O O . GLU A 1 120 ? 3.872 6.047 -7.679 1.00 16.79 219 GLU A O 1
ATOM 1426 N N . ALA A 1 121 ? 3.128 5.059 -9.557 1.00 19.74 220 ALA A N 1
ATOM 1427 C CA . ALA A 1 121 ? 1.761 5.438 -9.291 1.00 21.37 220 ALA A CA 1
ATOM 1428 C C . ALA A 1 121 ? 1.249 4.875 -7.969 1.00 20.05 220 ALA A C 1
ATOM 1429 O O . ALA A 1 121 ? 0.498 5.591 -7.282 1.00 21.95 220 ALA A O 1
ATOM 1436 N N . ASP A 1 122 ? 1.558 3.594 -7.697 1.00 21.39 221 ASP A N 1
ATOM 1437 C CA . ASP A 1 122 ? 1.002 2.906 -6.544 1.00 21.87 221 ASP A CA 1
ATOM 1438 C C . ASP A 1 122 ? 1.935 2.858 -5.314 1.00 16.90 221 ASP A C 1
ATOM 1439 O O . ASP A 1 122 ? 1.482 2.512 -4.230 1.00 16.87 221 ASP A O 1
ATOM 1448 N N . HIS A 1 123 ? 3.246 3.144 -5.467 1.00 14.31 222 HIS A N 1
ATOM 1449 C CA . HIS A 1 123 ? 4.254 2.848 -4.442 1.00 13.18 222 HIS A CA 1
ATOM 1450 C C . HIS A 1 123 ? 5.496 3.690 -4.717 1.00 13.27 222 HIS A C 1
ATOM 1451 O O . HIS A 1 123 ? 5.720 4.168 -5.822 1.00 13.74 222 HIS A O 1
ATOM 1466 N N . PHE A 1 124 ? 6.338 3.785 -3.653 1.00 11.43 223 PHE A N 1
ATOM 1467 C CA . PHE A 1 124 ? 7.743 4.122 -3.792 1.00 11.18 223 PHE A CA 1
ATOM 1468 C C . PHE A 1 124 ? 8.545 2.821 -3.903 1.00 10.98 223 PHE A C 1
ATOM 1469 O O . PHE A 1 124 ? 8.321 1.869 -3.132 1.00 12.15 223 PHE A O 1
ATOM 1486 N N . LYS A 1 125 ? 9.509 2.778 -4.845 1.00 11.04 224 LYS A N 1
ATOM 1487 C CA . LYS A 1 125 ? 10.527 1.735 -4.865 1.00 11.55 224 LYS A CA 1
ATOM 1488 C C . LYS A 1 125 ? 11.771 2.351 -4.237 1.00 10.47 224 LYS A C 1
ATOM 1489 O O . LYS A 1 125 ? 12.093 3.538 -4.434 1.00 14.48 224 LYS A O 1
ATOM 1508 N N . VAL A 1 126 ? 12.471 1.591 -3.410 1.00 9.46 225 VAL A N 1
ATOM 1509 C CA . VAL A 1 126 ? 13.728 2.015 -2.816 1.00 8.35 225 VAL A CA 1
ATOM 1510 C C . VAL A 1 126 ? 14.798 1.039 -3.170 1.00 8.97 225 VAL A C 1
ATOM 1511 O O . VAL A 1 126 ? 14.623 -0.183 -2.952 1.00 9.34 225 VAL A O 1
ATOM 1524 N N . ALA A 1 127 ? 15.913 1.543 -3.688 1.00 9.03 226 ALA A N 1
ATOM 1525 C CA . ALA A 1 127 ? 17.143 0.795 -3.934 1.00 8.55 226 ALA A CA 1
ATOM 1526 C C . ALA A 1 127 ? 18.262 1.397 -3.123 1.00 9.08 226 ALA A C 1
ATOM 1527 O O . ALA A 1 127 ? 18.277 2.621 -2.875 1.00 10.08 226 ALA A O 1
ATOM 1534 N N . VAL A 1 128 ? 19.194 0.567 -2.657 1.00 8.31 227 VAL A N 1
ATOM 1535 C CA . VAL A 1 128 ? 20.402 0.967 -1.993 1.00 8.61 227 VAL A CA 1
ATOM 1536 C C . VAL A 1 128 ? 21.594 0.386 -2.676 1.00 8.87 227 VAL A C 1
ATOM 1537 O O . VAL A 1 128 ? 21.585 -0.836 -2.959 1.00 8.96 227 VAL A O 1
ATOM 1550 N N . ASN A 1 129 ? 22.591 1.232 -3.032 1.00 9.70 228 ASN A N 1
ATOM 1551 C CA . ASN A 1 129 ? 23.803 0.726 -3.656 1.00 9.12 228 ASN A CA 1
ATOM 1552 C C . ASN A 1 129 ? 23.512 -0.084 -4.896 1.00 11.25 228 ASN A C 1
ATOM 1553 O O . ASN A 1 129 ? 24.142 -1.153 -5.090 1.00 13.30 228 ASN A O 1
ATOM 1564 N N . ASP A 1 130 ? 22.544 0.376 -5.667 1.00 10.89 229 ASP A N 1
ATOM 1565 C CA . ASP A 1 130 ? 22.220 -0.229 -6.966 1.00 13.40 229 ASP A CA 1
ATOM 1566 C C . ASP A 1 130 ? 21.484 -1.552 -6.868 1.00 13.81 229 ASP A C 1
ATOM 1567 O O . ASP A 1 130 ? 21.301 -2.209 -7.915 1.00 18.36 229 ASP A O 1
ATOM 1576 N N . ALA A 1 131 ? 20.951 -1.918 -5.685 1.00 11.15 230 ALA A N 1
ATOM 1577 C CA . ALA A 1 131 ? 20.163 -3.142 -5.510 1.00 11.93 230 ALA A CA 1
ATOM 1578 C C . ALA A 1 131 ? 18.823 -2.759 -4.922 1.00 10.37 230 ALA A C 1
ATOM 1579 O O . ALA A 1 131 ? 18.759 -2.108 -3.864 1.00 10.50 230 ALA A O 1
ATOM 1586 N N . HIS A 1 132 ? 17.736 -3.166 -5.571 1.00 10.29 231 HIS A N 1
ATOM 1587 C CA . HIS A 1 132 ? 16.409 -2.969 -5.045 1.00 10.43 231 HIS A CA 1
ATOM 1588 C C . HIS A 1 132 ? 16.291 -3.510 -3.635 1.00 10.48 231 HIS A C 1
ATOM 1589 O O . HIS A 1 132 ? 16.723 -4.640 -3.377 1.00 11.72 231 HIS A O 1
ATOM 1604 N N . LEU A 1 133 ? 15.703 -2.740 -2.733 1.00 10.49 232 LEU A N 1
ATOM 1605 C CA . LEU A 1 133 ? 15.566 -3.054 -1.316 1.00 10.66 232 LEU A CA 1
ATOM 1606 C C . LEU A 1 133 ? 14.109 -3.342 -0.942 1.00 11.01 232 LEU A C 1
ATOM 1607 O O . LEU A 1 133 ? 13.820 -4.403 -0.344 1.00 13.64 232 LEU A O 1
ATOM 1623 N N . LEU A 1 134 ? 13.199 -2.427 -1.240 1.00 9.81 233 LEU A N 1
ATOM 1624 C CA . LEU A 1 134 ? 11.827 -2.549 -0.749 1.00 10.92 233 LEU A CA 1
ATOM 1625 C C . LEU A 1 134 ? 10.907 -1.688 -1.563 1.00 8.98 233 LEU A C 1
ATOM 1626 O O . LEU A 1 134 ? 11.356 -0.765 -2.281 1.00 10.97 233 LEU A O 1
ATOM 1642 N N . GLN A 1 135 ? 9.596 -1.965 -1.468 1.00 11.35 234 GLN A N 1
ATOM 1643 C CA . GLN A 1 135 ? 8.531 -1.092 -1.939 1.00 12.11 234 GLN A CA 1
ATOM 1644 C C . GLN A 1 135 ? 7.658 -0.627 -0.788 1.00 10.28 234 GLN A C 1
ATOM 1645 O O . GLN A 1 135 ? 7.479 -1.399 0.148 1.00 12.77 234 GLN A O 1
ATOM 1659 N N . TYR A 1 136 ? 7.205 0.600 -0.862 1.00 10.51 235 TYR A N 1
ATOM 1660 C CA . TYR A 1 136 ? 6.256 1.126 0.136 1.00 9.59 235 TYR A CA 1
ATOM 1661 C C . TYR A 1 136 ? 5.037 1.624 -0.627 1.00 11.40 235 TYR A C 1
ATOM 1662 O O . TYR A 1 136 ? 5.145 2.655 -1.277 1.00 10.51 235 TYR A O 1
ATOM 1680 N N . ASN A 1 137 ? 3.896 0.981 -0.413 1.00 11.96 236 ASN A N 1
ATOM 1681 C CA . ASN A 1 137 ? 2.683 1.434 -1.090 1.00 12.42 236 ASN A CA 1
ATOM 1682 C C . ASN A 1 137 ? 2.287 2.817 -0.582 1.00 11.60 236 ASN A C 1
ATOM 1683 O O . ASN A 1 137 ? 2.312 3.071 0.621 1.00 12.96 236 ASN A O 1
ATOM 1694 N N . HIS A 1 138 ? 1.785 3.694 -1.478 1.00 12.87 237 HIS A N 1
ATOM 1695 C CA . HIS A 1 138 ? 1.366 5.011 -1.039 1.00 11.96 237 HIS A CA 1
ATOM 1696 C C . HIS A 1 138 ? 0.208 4.824 -0.036 1.00 12.68 237 HIS A C 1
ATOM 1697 O O . HIS A 1 138 ? -0.793 4.169 -0.374 1.00 16.58 237 HIS A O 1
ATOM 1712 N N . ARG A 1 139 ? 0.231 5.677 0.995 1.00 13.08 238 ARG A N 1
ATOM 1713 C CA . ARG A 1 139 ? -0.845 5.727 1.957 1.00 11.86 238 ARG A CA 1
ATOM 1714 C C . ARG A 1 139 ? -1.531 7.049 1.800 1.00 13.02 238 ARG A C 1
ATOM 1715 O O . ARG A 1 139 ? -2.765 7.062 1.892 1.00 16.55 238 ARG A O 1
ATOM 1736 N N . MET A 1 140 ? -0.743 8.104 1.559 1.00 15.71 239 MET A N 1
ATOM 1737 C CA . MET A 1 140 ? -1.182 9.458 1.216 1.00 17.81 239 MET A CA 1
ATOM 1738 C C . MET A 1 140 ? -0.985 9.641 -0.280 1.00 18.22 239 MET A C 1
ATOM 1739 O O . MET A 1 140 ? 0.160 9.839 -0.720 1.00 18.84 239 MET A O 1
ATOM 1753 N N . LYS A 1 141 ? -2.041 9.473 -1.060 1.00 19.34 240 LYS A N 1
ATOM 1754 C CA . LYS A 1 141 ? -1.949 9.404 -2.515 1.00 19.78 240 LYS A CA 1
ATOM 1755 C C . LYS A 1 141 ? -1.847 10.721 -3.286 1.00 20.73 240 LYS A C 1
ATOM 1756 O O . LYS A 1 141 ? -1.593 10.667 -4.498 1.00 23.74 240 LYS A O 1
ATOM 1775 N N . ASN A 1 142 ? -1.977 11.864 -2.654 1.00 19.39 241 ASN A N 1
ATOM 1776 C C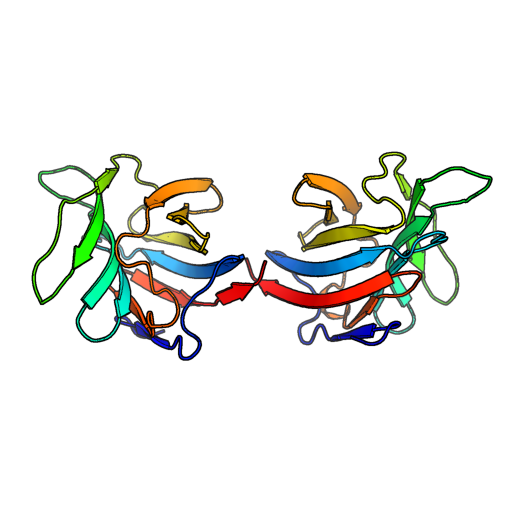A . ASN A 1 142 ? -1.895 13.170 -3.294 1.00 23.31 241 ASN A CA 1
ATOM 1777 C C . ASN A 1 142 ? -0.406 13.561 -3.371 1.00 21.62 241 ASN A C 1
ATOM 1778 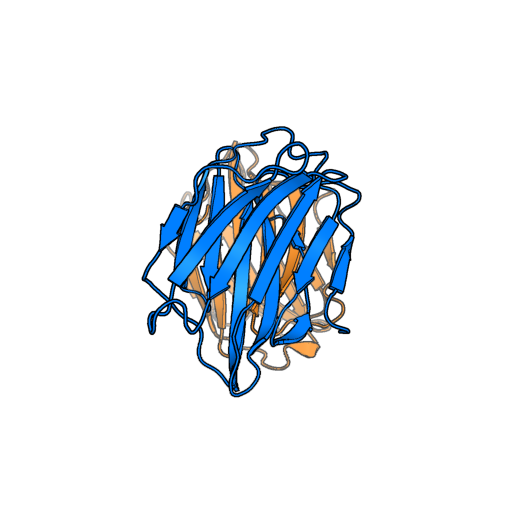O O . ASN A 1 142 ? 0.134 14.338 -2.557 1.00 24.27 241 ASN A O 1
ATOM 1784 N N . LEU A 1 143 ? 0.263 12.953 -4.360 1.00 18.82 242 LEU A N 1
ATOM 1785 C CA . LEU A 1 143 ? 1.711 13.125 -4.519 1.00 18.60 242 LEU A CA 1
ATOM 1786 C C . LEU A 1 143 ? 2.145 14.592 -4.756 1.00 18.91 242 LEU A C 1
ATOM 1787 O O . LEU A 1 143 ? 3.275 14.974 -4.374 1.00 17.77 242 LEU A O 1
ATOM 1793 N N . ARG A 1 144 ? 1.261 15.464 -5.299 1.00 24.57 243 ARG A N 1
ATOM 1794 C CA . ARG A 1 144 ? 1.606 16.845 -5.660 1.00 26.73 243 ARG A CA 1
ATOM 1795 C C . ARG A 1 144 ? 1.916 17.703 -4.428 1.00 24.14 243 ARG A C 1
ATOM 1796 O O . ARG A 1 144 ? 2.664 18.681 -4.522 1.00 27.13 243 ARG A O 1
ATOM 1802 N N . GLU A 1 145 ? 1.360 17.313 -3.263 1.00 20.65 244 GLU A N 1
ATOM 1803 C CA . GLU A 1 145 ? 1.567 18.076 -2.041 1.00 26.07 244 GLU A CA 1
ATOM 1804 C C . GLU A 1 145 ? 2.699 17.528 -1.174 1.00 18.35 244 GLU A C 1
ATOM 1805 O O . GLU A 1 145 ? 2.999 18.138 -0.173 1.00 19.22 244 GLU A O 1
ATOM 1814 N N . ILE A 1 146 ? 3.476 16.557 -1.652 1.00 17.62 245 ILE A N 1
ATOM 1815 C CA . ILE A 1 146 ? 4.742 16.204 -0.987 1.00 16.13 245 ILE A CA 1
ATOM 1816 C C . ILE A 1 146 ? 5.778 17.214 -1.464 1.00 15.77 245 ILE A C 1
ATOM 1817 O O . ILE A 1 146 ? 6.314 17.038 -2.547 1.00 24.32 245 ILE A O 1
ATOM 1833 N N A SER A 1 147 ? 6.107 18.169 -0.561 0.50 14.35 246 SER A N 1
ATOM 1834 N N B SER A 1 147 ? 6.081 18.223 -0.629 0.50 16.21 246 SER A N 1
ATOM 1835 C CA A SER A 1 147 ? 6.699 19.464 -0.856 0.50 15.26 246 SER A CA 1
ATOM 1836 C CA B SER A 1 147 ? 6.815 19.394 -1.066 0.50 20.53 246 SER A CA 1
ATOM 1837 C C A SER A 1 147 ? 8.151 19.596 -0.373 0.50 12.12 246 SER A C 1
ATOM 1838 C C B SER A 1 147 ? 8.250 19.493 -0.551 0.50 15.70 246 SER A C 1
ATOM 1839 O O A SER A 1 147 ? 8.792 20.593 -0.633 0.50 13.64 246 SER A O 1
ATOM 1840 O O B SER A 1 147 ? 9.002 20.312 -1.028 0.50 16.55 246 SER A O 1
ATOM 1855 N N . GLN A 1 148 ? 8.672 18.58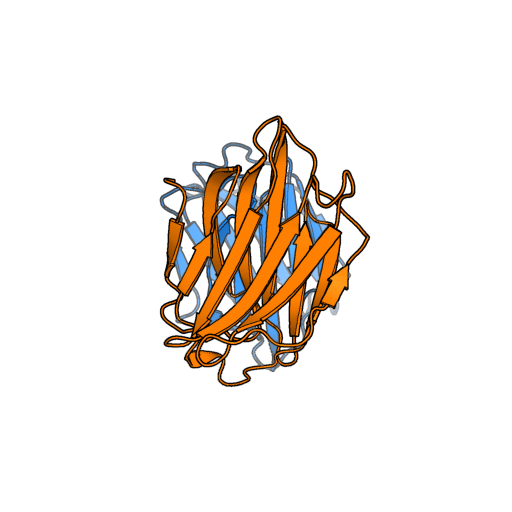3 0.323 1.00 13.98 247 GLN A N 1
ATOM 1856 C CA . GLN A 1 148 ? 10.029 18.626 0.848 1.00 13.98 247 GLN A CA 1
ATOM 1857 C C . GLN A 1 148 ? 10.490 17.185 1.124 1.00 11.04 247 GLN A C 1
ATOM 1858 O O . GLN A 1 148 ? 9.675 16.358 1.544 1.00 12.07 247 GLN A O 1
ATOM 1872 N N . LEU A 1 149 ? 11.825 16.969 1.056 1.00 10.00 248 LEU A N 1
ATOM 1873 C CA . LEU A 1 149 ? 12.426 15.685 1.482 1.00 8.99 248 LEU A CA 1
ATOM 1874 C C . LEU A 1 149 ? 13.433 16.001 2.570 1.00 9.71 248 LEU A C 1
ATOM 1875 O O . LEU A 1 149 ? 14.475 16.623 2.288 1.00 11.39 248 LEU A O 1
ATOM 1891 N N . GLY A 1 150 ? 13.120 15.586 3.785 1.00 9.09 249 GLY A N 1
ATOM 1892 C CA . GLY A 1 150 ? 14.108 15.688 4.843 1.00 9.47 249 GLY A CA 1
ATOM 1893 C C . GLY A 1 150 ? 15.063 14.540 4.823 1.00 8.31 249 GLY A C 1
ATOM 1894 O O . GLY A 1 150 ? 14.675 13.385 4.568 1.00 10.22 249 GLY A O 1
ATOM 1898 N N . ILE A 1 151 ? 16.334 14.852 5.106 1.00 8.91 250 ILE A N 1
ATOM 1899 C CA . ILE A 1 151 ? 17.380 13.849 5.162 1.00 8.62 250 ILE A CA 1
ATOM 1900 C C . ILE A 1 151 ? 18.144 14.075 6.455 1.00 10.50 250 ILE A C 1
ATOM 1901 O O . ILE A 1 151 ? 18.705 15.163 6.654 1.00 12.02 250 ILE A O 1
ATOM 1917 N N . SER A 1 152 ? 18.058 13.111 7.386 1.00 8.03 251 SER A N 1
ATOM 1918 C CA . SER A 1 152 ? 18.511 13.319 8.746 1.00 9.57 251 SER A CA 1
ATOM 1919 C C . SER A 1 152 ? 19.254 12.088 9.231 1.00 8.93 251 SER A C 1
ATOM 1920 O O . SER A 1 152 ? 19.176 11.005 8.655 1.00 8.97 251 SER A O 1
ATOM 1928 N N . GLY A 1 153 ? 19.922 12.277 10.371 1.00 10.50 252 GLY A N 1
ATOM 1929 C CA . GLY A 1 153 ? 20.575 11.174 11.070 1.00 11.46 252 GLY A CA 1
ATOM 1930 C C . GLY A 1 153 ? 22.096 11.135 10.926 1.00 12.09 252 GLY A C 1
ATOM 1931 O O . GLY A 1 153 ? 22.738 12.163 10.665 1.00 12.49 252 GLY A O 1
ATOM 1935 N N . ASP A 1 154 ? 22.611 9.908 11.088 1.00 10.85 253 ASP A N 1
ATOM 1936 C CA . ASP A 1 154 ? 24.023 9.777 11.353 1.00 11.29 253 ASP A CA 1
ATOM 1937 C C . ASP A 1 154 ? 24.817 9.548 10.064 1.00 11.58 253 ASP A C 1
ATOM 1938 O O . ASP A 1 154 ? 25.360 8.425 9.878 1.00 13.18 253 ASP A O 1
ATOM 1947 N N . ILE A 1 155 ? 24.891 10.592 9.250 1.00 11.98 254 ILE A N 1
ATOM 1948 C CA . ILE A 1 155 ? 25.491 10.534 7.912 1.00 12.42 254 ILE A CA 1
ATOM 1949 C C . ILE A 1 155 ? 26.249 11.831 7.641 1.00 13.39 254 ILE A C 1
ATOM 1950 O O . ILE A 1 155 ? 25.952 12.865 8.213 1.00 14.83 254 ILE A O 1
ATOM 1966 N N . THR A 1 156 ? 27.208 11.725 6.708 1.00 13.75 255 THR A N 1
ATOM 1967 C CA . THR A 1 156 ? 27.722 12.825 5.948 1.00 14.97 255 THR A CA 1
ATOM 1968 C C . THR A 1 156 ? 27.004 12.789 4.592 1.00 15.01 255 THR A C 1
ATOM 1969 O O . THR A 1 156 ? 27.021 11.793 3.909 1.00 16.41 255 THR A O 1
ATOM 1980 N N . LEU A 1 157 ? 26.395 13.889 4.163 1.00 15.18 256 LEU A N 1
ATOM 1981 C CA . LEU A 1 157 ? 25.580 13.960 2.974 1.00 15.31 256 LEU A CA 1
ATOM 1982 C C . LEU A 1 157 ? 26.373 14.644 1.871 1.00 14.32 256 LEU A C 1
ATOM 1983 O O . LEU A 1 157 ? 26.695 15.796 2.022 1.00 17.02 256 LEU A O 1
ATOM 1999 N N . THR A 1 158 ? 26.501 13.982 0.710 1.00 13.82 257 THR A N 1
ATOM 2000 C CA . THR A 1 158 ? 27.197 14.519 -0.453 1.00 12.80 257 THR A CA 1
ATOM 2001 C C . THR A 1 158 ? 26.260 15.208 -1.405 1.00 14.63 257 THR A C 1
ATOM 2002 O O . THR A 1 158 ? 26.535 16.324 -1.828 1.00 18.63 257 THR A O 1
ATOM 2013 N N A SER A 1 159 ? 25.102 14.598 -1.678 0.50 14.97 258 SER A N 1
ATOM 2014 N N B SER A 1 159 ? 25.131 14.569 -1.746 0.50 12.64 258 SER A N 1
ATOM 2015 C CA A SER A 1 159 ? 24.230 15.046 -2.750 0.50 16.18 258 SER A CA 1
ATOM 2016 C CA B SER A 1 159 ? 24.225 15.054 -2.774 0.50 11.63 258 SER A CA 1
ATOM 2017 C C A SER A 1 159 ? 22.838 14.471 -2.571 0.50 13.38 258 SER A C 1
ATOM 2018 C C B SER A 1 159 ? 22.836 14.489 -2.546 0.50 11.80 258 SER A C 1
ATOM 2019 O O A SER A 1 159 ? 22.678 13.344 -2.082 0.50 12.71 258 SER A O 1
ATOM 2020 O O B SER A 1 159 ? 22.670 13.395 -1.983 0.50 11.63 258 SER A O 1
ATOM 2035 N N . ALA A 1 160 ? 21.843 15.209 -3.029 1.00 12.07 259 ALA A N 1
ATOM 2036 C CA . ALA A 1 160 ? 20.444 14.811 -3.047 1.00 12.37 259 ALA A CA 1
ATOM 2037 C C . ALA A 1 160 ? 19.810 15.518 -4.236 1.00 12.10 259 ALA A C 1
ATOM 2038 O O . ALA A 1 160 ? 19.794 16.749 -4.291 1.00 17.31 259 ALA A O 1
ATOM 2045 N N A ASN A 1 161 ? 19.465 14.716 -5.247 0.50 12.61 260 ASN A N 1
ATOM 2046 N N B ASN A 1 161 ? 19.394 14.742 -5.212 0.50 12.41 260 ASN A N 1
ATOM 2047 C CA A ASN A 1 161 ? 19.049 15.115 -6.584 0.50 13.94 260 ASN A CA 1
ATOM 2048 C CA B ASN A 1 161 ? 18.813 15.299 -6.405 0.50 13.93 260 ASN A CA 1
ATOM 2049 C C A ASN A 1 161 ? 17.756 14.397 -6.975 0.50 13.96 260 ASN A C 1
ATOM 2050 C C B ASN A 1 161 ? 17.695 14.428 -6.930 0.50 13.86 260 ASN A C 1
ATOM 2051 O O A ASN A 1 161 ? 17.471 13.318 -6.456 0.50 14.28 260 ASN A O 1
ATOM 2052 O O B ASN A 1 161 ? 17.484 13.313 -6.462 0.50 14.21 260 ASN A O 1
ATOM 2073 N N . HIS A 1 162 ? 16.981 14.946 -7.928 1.00 15.82 261 HIS A N 1
ATOM 2074 C CA . HIS A 1 162 ? 15.854 14.221 -8.518 1.00 15.82 261 HIS A CA 1
ATOM 2075 C C . HIS A 1 162 ? 15.947 14.348 -10.028 1.00 13.78 261 HIS A C 1
ATOM 2076 O O . HIS A 1 162 ? 16.446 15.350 -10.578 1.00 16.33 261 HIS A O 1
ATOM 2091 N N . ALA A 1 163 ? 15.239 13.422 -10.712 1.00 13.75 262 ALA A N 1
ATOM 2092 C CA . ALA A 1 163 ? 15.266 13.387 -12.164 1.00 13.64 262 ALA A CA 1
ATOM 2093 C C . ALA A 1 163 ? 14.019 12.643 -12.602 1.00 15.36 262 ALA A C 1
ATOM 2094 O O . ALA A 1 163 ? 13.515 11.843 -11.849 1.00 19.02 262 ALA A O 1
ATOM 2101 N N . MET A 1 164 ? 13.599 12.834 -13.835 1.00 15.70 263 MET A N 1
ATOM 2102 C CA . MET A 1 164 ? 12.538 12.050 -14.424 1.00 16.44 263 MET A CA 1
ATOM 2103 C C . MET A 1 164 ? 13.143 11.002 -15.329 1.00 16.70 263 MET A C 1
ATOM 2104 O O . MET A 1 164 ? 13.891 11.346 -16.241 1.00 18.65 263 MET A O 1
ATOM 2118 N N . ILE A 1 165 ? 12.794 9.744 -15.130 1.00 18.76 264 ILE A N 1
ATOM 2119 C CA . ILE A 1 165 ? 13.371 8.637 -15.867 1.00 17.58 264 ILE A CA 1
ATOM 2120 C C . ILE A 1 165 ? 12.295 7.754 -16.489 1.00 21.01 264 ILE A C 1
ATOM 2121 O O . ILE A 1 165 ? 11.116 8.014 -16.395 1.00 20.95 264 ILE A O 1
ATOM 2138 N N . LEU B 1 29 ? 9.418 18.940 -28.582 1.00 29.88 128 LEU B N 1
ATOM 2139 C CA . LEU B 1 29 ? 10.779 19.447 -28.916 1.00 24.88 128 LEU B CA 1
ATOM 2140 C C . LEU B 1 29 ? 10.989 19.322 -30.423 1.00 24.38 128 LEU B C 1
ATOM 2141 O O . LEU B 1 29 ? 10.731 18.269 -30.989 1.00 33.15 128 LEU B O 1
ATOM 2157 N N . THR B 1 30 ? 11.593 20.326 -31.044 1.00 19.11 129 THR B N 1
ATOM 2158 C CA . THR B 1 30 ? 11.759 20.319 -32.491 1.00 16.86 129 THR B CA 1
ATOM 2159 C C . THR B 1 30 ? 12.954 19.426 -32.854 1.00 15.72 129 THR B C 1
ATOM 2160 O O . THR B 1 30 ? 14.022 19.534 -32.261 1.00 18.19 129 THR B O 1
ATOM 2171 N N . VAL B 1 31 ? 12.780 18.554 -33.840 1.00 15.38 130 VAL B N 1
ATOM 2172 C CA . VAL B 1 31 ? 13.791 17.647 -34.333 1.00 13.81 130 VAL B CA 1
ATOM 2173 C C . VAL B 1 31 ? 14.323 18.210 -35.633 1.00 15.80 130 VAL B C 1
ATOM 2174 O O . VAL B 1 31 ? 13.509 18.662 -36.452 1.00 16.91 130 VAL B O 1
ATOM 2187 N N . PRO B 1 32 ? 15.653 18.326 -35.860 1.00 14.20 131 PRO B N 1
ATOM 2188 C CA . PRO B 1 32 ? 16.710 17.870 -34.942 1.00 12.58 131 PRO B CA 1
ATOM 2189 C C . PRO B 1 32 ? 16.872 18.714 -33.694 1.00 12.72 131 PRO B C 1
ATOM 2190 O O . PRO B 1 32 ? 16.763 19.923 -33.760 1.00 15.78 131 PRO B O 1
ATOM 2201 N N . TYR B 1 33 ? 17.157 18.073 -32.579 1.00 11.56 132 TYR B N 1
ATOM 2202 C CA . TYR B 1 33 ? 17.231 18.637 -31.247 1.00 11.01 132 TYR B CA 1
ATOM 2203 C C . TYR B 1 33 ? 18.648 18.458 -30.723 1.00 10.94 132 TYR B C 1
ATOM 2204 O O . TYR B 1 33 ? 19.214 17.373 -30.856 1.00 12.94 132 TYR B O 1
ATOM 2222 N N . ASP B 1 34 ? 19.174 19.461 -30.045 1.00 9.61 133 ASP B N 1
ATOM 2223 C CA . ASP B 1 34 ? 20.439 19.406 -29.348 1.00 9.47 133 ASP B CA 1
ATOM 2224 C C . ASP B 1 34 ? 20.238 19.473 -27.854 1.00 9.77 133 ASP B C 1
ATOM 2225 O O . ASP B 1 34 ? 19.796 20.500 -27.333 1.00 12.71 133 ASP B O 1
ATOM 2234 N N . LEU B 1 35 ? 20.674 18.436 -27.162 1.00 8.90 134 LEU B N 1
ATOM 2235 C CA . LEU B 1 35 ? 20.707 18.395 -25.713 1.00 8.50 134 LEU B CA 1
ATOM 2236 C C . LEU B 1 35 ? 22.102 18.778 -25.227 1.00 9.16 134 LEU B C 1
ATOM 2237 O O . LEU B 1 35 ? 23.073 18.057 -25.496 1.00 9.04 134 LEU B O 1
ATOM 2253 N N . PRO B 1 36 ? 22.238 19.919 -24.513 1.00 8.35 135 PRO B N 1
ATOM 2254 C CA . PRO B 1 36 ? 23.552 20.275 -23.998 1.00 8.35 135 PRO B CA 1
ATOM 2255 C C . PRO B 1 36 ? 23.985 19.278 -22.940 1.00 8.50 135 PRO B C 1
ATOM 2256 O O . PRO B 1 36 ? 23.188 18.856 -22.104 1.00 10.38 135 PRO B O 1
ATOM 2267 N N . LEU B 1 37 ? 25.299 19.022 -22.901 1.00 8.08 136 LEU B N 1
ATOM 2268 C CA . LEU B 1 37 ? 25.922 18.192 -21.860 1.00 8.94 136 LEU B CA 1
ATOM 2269 C C . LEU B 1 37 ? 27.017 19.029 -21.200 1.00 9.59 136 LEU B C 1
ATOM 2270 O O . LEU B 1 37 ? 28.189 18.975 -21.597 1.00 9.87 136 LEU B O 1
ATOM 2286 N N . PRO B 1 38 ? 26.655 19.972 -20.279 1.00 10.45 137 PRO B N 1
ATOM 2287 C CA . PRO B 1 38 ? 27.577 21.039 -19.860 1.00 11.39 137 PRO B CA 1
ATOM 2288 C C . PRO B 1 38 ? 28.815 20.539 -19.147 1.00 14.34 137 PRO B C 1
ATOM 2289 O O . PRO B 1 38 ? 29.837 21.225 -19.136 1.00 19.10 137 PRO B O 1
ATOM 2300 N N . GLY B 1 39 ? 28.710 19.363 -18.501 1.00 14.02 138 GLY B N 1
ATOM 2301 C CA . GLY B 1 39 ? 29.941 18.834 -17.910 1.00 16.50 138 GLY B CA 1
ATOM 2302 C C . GLY B 1 39 ? 30.575 17.677 -18.707 1.00 16.41 138 GLY B C 1
ATOM 2303 O O . GLY B 1 39 ? 31.404 16.925 -18.165 1.00 18.52 138 GLY B O 1
ATOM 2307 N N . GLY B 1 40 ? 30.267 17.608 -20.020 1.00 12.23 139 GLY B N 1
ATOM 2308 C CA . GLY B 1 40 ? 30.597 16.454 -20.849 1.00 11.90 139 GLY B CA 1
ATOM 2309 C C . GLY B 1 40 ? 29.865 15.242 -20.322 1.00 11.29 139 GLY B C 1
ATOM 2310 O O . GLY B 1 40 ? 28.751 15.363 -19.753 1.00 12.70 139 GLY B O 1
ATOM 2314 N N . VAL B 1 41 ? 30.347 14.071 -20.617 1.00 11.03 140 VAL B N 1
ATOM 2315 C CA . VAL B 1 41 ? 29.771 12.884 -20.034 1.00 11.49 140 VAL B CA 1
ATOM 2316 C C . VAL B 1 41 ? 30.748 12.277 -19.066 1.00 10.55 140 VAL B C 1
ATOM 2317 O O . VAL B 1 41 ? 31.946 12.572 -19.092 1.00 11.68 140 VAL B O 1
ATOM 2330 N N . MET B 1 42 ? 30.246 11.415 -18.185 1.00 12.97 141 MET B N 1
ATOM 2331 C CA . MET B 1 42 ? 31.080 10.813 -17.154 1.00 12.44 141 MET B CA 1
ATOM 2332 C C . MET B 1 42 ? 30.334 9.597 -16.648 1.00 10.66 141 MET B C 1
ATOM 2333 O O . MET B 1 42 ? 29.098 9.499 -16.791 1.00 11.20 141 MET B O 1
ATOM 2339 N N . PRO B 1 43 ? 31.024 8.662 -15.981 1.00 10.54 142 PRO B N 1
ATOM 2340 C CA . PRO B 1 43 ? 30.380 7.471 -15.448 1.00 11.27 142 PRO B CA 1
ATOM 2341 C C . PRO B 1 43 ? 29.262 7.835 -14.492 1.00 12.49 142 PRO B C 1
ATOM 2342 O O . PRO B 1 43 ? 29.361 8.839 -13.777 1.00 13.80 142 PRO B O 1
ATOM 2353 N N . ARG B 1 44 ? 28.139 7.126 -14.666 1.00 12.53 143 ARG B N 1
ATOM 2354 C CA . ARG B 1 44 ? 26.914 7.263 -13.893 1.00 12.06 143 ARG B CA 1
ATOM 2355 C C . ARG B 1 44 ? 25.959 8.286 -14.476 1.00 11.24 143 ARG B C 1
ATOM 2356 O O . ARG B 1 44 ? 24.827 8.465 -13.961 1.00 12.22 143 ARG B O 1
ATOM 2377 N N . MET B 1 45 ? 26.326 8.968 -15.567 1.00 10.49 144 MET B N 1
ATOM 2378 C CA . MET B 1 45 ? 25.355 9.803 -16.283 1.00 10.25 144 MET B CA 1
ATOM 2379 C C . MET B 1 45 ? 24.358 8.965 -17.063 1.00 10.26 144 MET B C 1
ATOM 2380 O O . MET B 1 45 ? 24.759 8.078 -17.826 1.00 10.98 144 MET B O 1
ATOM 2394 N N . LEU B 1 46 ? 23.074 9.242 -16.900 1.00 9.87 145 LEU B N 1
ATOM 2395 C CA . LEU B 1 46 ? 21.981 8.591 -17.605 1.00 9.38 145 LEU B CA 1
ATOM 2396 C C . LEU B 1 46 ? 21.290 9.629 -18.484 1.00 8.74 145 LEU B C 1
ATOM 2397 O O . LEU B 1 46 ? 20.803 10.673 -17.983 1.00 10.24 145 LEU B O 1
ATOM 2413 N N . ILE B 1 47 ? 21.246 9.336 -19.782 1.00 9.10 146 ILE B N 1
ATOM 2414 C CA . ILE B 1 47 ? 20.517 10.193 -20.697 1.00 9.79 146 ILE B CA 1
ATOM 2415 C C . ILE B 1 47 ? 19.220 9.483 -21.078 1.00 10.11 146 ILE B C 1
ATOM 2416 O O . ILE B 1 47 ? 19.279 8.329 -21.499 1.00 11.08 146 ILE B O 1
ATOM 2432 N N . THR B 1 48 ? 18.069 10.140 -20.939 1.00 9.16 147 THR B N 1
ATOM 2433 C CA . THR B 1 48 ? 16.764 9.554 -21.262 1.00 9.12 147 THR B CA 1
ATOM 2434 C C . THR B 1 48 ? 16.076 10.357 -22.362 1.00 9.67 147 THR B C 1
ATOM 2435 O O . THR B 1 48 ? 15.877 11.573 -22.204 1.00 11.14 147 THR B O 1
ATOM 2446 N N . ILE B 1 49 ? 15.761 9.673 -23.462 1.00 9.49 148 ILE B N 1
ATOM 2447 C CA . ILE B 1 49 ? 15.156 10.285 -24.653 1.00 11.05 148 ILE B CA 1
ATOM 2448 C C . ILE B 1 49 ? 13.804 9.589 -24.889 1.00 10.92 148 ILE B C 1
ATOM 2449 O O . ILE B 1 49 ? 13.776 8.360 -24.996 1.00 11.65 148 ILE B O 1
ATOM 2465 N N . MET B 1 50 ? 12.701 10.324 -24.924 1.00 10.24 149 MET B N 1
ATOM 2466 C CA . MET B 1 50 ? 11.362 9.754 -25.109 1.00 11.65 149 MET B CA 1
ATOM 2467 C C . MET B 1 50 ? 10.690 10.356 -26.313 1.00 9.77 149 MET B C 1
ATOM 2468 O O . MET B 1 50 ? 10.747 11.575 -26.487 1.00 12.07 149 MET B O 1
ATOM 2482 N N . GLY B 1 51 ? 9.944 9.528 -27.066 1.00 11.29 150 GLY B N 1
ATOM 2483 C CA . GLY B 1 51 ? 9.117 10.064 -28.145 1.00 12.41 150 GLY B CA 1
ATOM 2484 C C . GLY B 1 51 ? 8.398 8.908 -28.834 1.00 11.33 150 GLY B C 1
ATOM 2485 O O . GLY B 1 51 ? 8.200 7.886 -28.210 1.00 11.56 150 GLY B O 1
ATOM 2489 N N . THR B 1 52 ? 7.941 9.162 -30.047 1.00 12.67 151 THR B N 1
ATOM 2490 C CA . THR B 1 52 ? 7.207 8.223 -30.863 1.00 13.49 151 THR B CA 1
ATOM 2491 C C . THR B 1 52 ? 7.880 8.167 -32.238 1.00 10.80 151 THR B C 1
ATOM 2492 O O . THR B 1 52 ? 8.183 9.187 -32.823 1.00 13.26 151 THR B O 1
ATOM 2503 N N . VAL B 1 53 ? 8.067 6.943 -32.764 1.00 11.43 152 VAL B N 1
ATOM 2504 C CA . VAL B 1 53 ? 8.568 6.744 -34.134 1.00 12.06 152 VAL B CA 1
ATOM 2505 C C . VAL B 1 53 ? 7.446 7.073 -35.113 1.00 11.90 152 VAL B C 1
ATOM 2506 O O . VAL B 1 53 ? 6.299 6.653 -34.924 1.00 13.03 152 VAL B O 1
ATOM 2519 N N . LYS B 1 54 ? 7.768 7.833 -36.153 1.00 11.04 153 LYS B N 1
ATOM 2520 C CA . LYS B 1 54 ? 6.789 8.168 -37.149 1.00 12.35 153 LYS B CA 1
ATOM 2521 C C . LYS B 1 54 ? 6.371 6.876 -37.884 1.00 12.87 153 LYS B C 1
ATOM 2522 O O . LYS B 1 54 ? 7.132 5.901 -37.992 1.00 14.37 153 LYS B O 1
ATOM 2541 N N . PRO B 1 55 ? 5.127 6.837 -38.472 1.00 14.76 154 PRO B N 1
ATOM 2542 C CA . PRO B 1 55 ? 4.698 5.698 -39.298 1.00 17.71 154 PRO B CA 1
ATOM 2543 C C . PRO B 1 55 ? 5.639 5.661 -40.558 1.00 18.76 154 PRO B C 1
ATOM 2544 O O . PRO B 1 55 ? 6.103 6.678 -41.045 1.00 23.47 154 PRO B O 1
ATOM 2555 N N . ASN B 1 56 ? 5.965 4.598 -41.189 1.00 32.74 155 ASN B N 1
ATOM 2556 C CA . ASN B 1 56 ? 6.874 4.862 -42.323 1.00 34.67 155 ASN B CA 1
ATOM 2557 C C . ASN B 1 56 ? 8.250 5.522 -42.025 1.00 22.61 155 ASN B C 1
ATOM 2558 O O . ASN B 1 56 ? 8.921 6.003 -42.959 1.00 17.38 155 ASN B O 1
ATOM 2569 N N . ALA B 1 57 ? 8.709 5.598 -40.774 1.00 15.91 156 ALA B N 1
ATOM 2570 C CA . ALA B 1 57 ? 10.107 5.966 -40.488 1.00 14.17 156 ALA B CA 1
ATOM 2571 C C . ALA B 1 57 ? 11.090 5.179 -41.321 1.00 11.90 156 ALA B C 1
ATOM 2572 O O . ALA B 1 57 ? 10.940 3.979 -41.507 1.00 13.83 156 ALA B O 1
ATOM 2579 N N . ASN B 1 58 ? 12.200 5.881 -41.623 1.00 10.94 157 ASN B N 1
ATOM 2580 C CA . ASN B 1 58 ? 13.407 5.267 -42.168 1.00 10.30 157 ASN B CA 1
ATOM 2581 C C . ASN B 1 58 ? 14.577 5.173 -41.218 1.00 9.25 157 ASN B C 1
ATOM 2582 O O . ASN B 1 58 ? 15.326 4.188 -41.298 1.00 9.98 157 ASN B O 1
ATOM 2593 N N . ARG B 1 59 ? 14.761 6.197 -40.399 1.00 8.29 158 ARG B N 1
ATOM 2594 C CA . ARG B 1 59 ? 15.987 6.308 -39.635 1.00 7.62 158 ARG B CA 1
ATOM 2595 C C . ARG B 1 59 ? 15.788 7.197 -38.418 1.00 8.78 158 ARG B C 1
ATOM 2596 O O . ARG B 1 59 ? 14.962 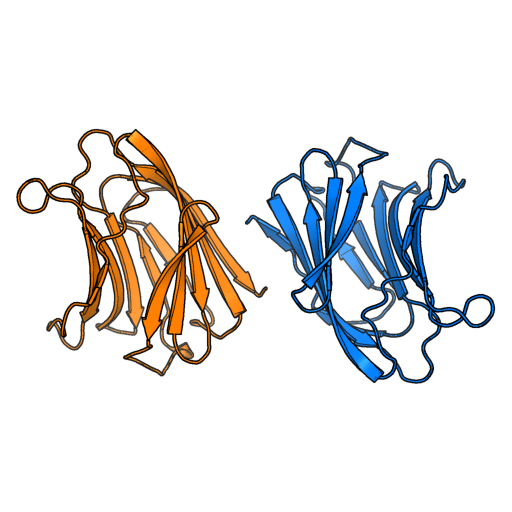8.101 -38.409 1.00 10.15 158 ARG B O 1
ATOM 2617 N N . ILE B 1 60 ? 16.602 6.907 -37.414 1.00 8.87 159 ILE B N 1
ATOM 2618 C CA . ILE B 1 60 ? 16.793 7.740 -36.210 1.00 8.44 159 ILE B CA 1
ATOM 2619 C C . ILE B 1 60 ? 18.294 7.878 -35.974 1.00 8.59 159 ILE B C 1
ATOM 2620 O O . ILE B 1 60 ? 19.002 6.916 -36.205 1.00 7.79 159 ILE B O 1
ATOM 2636 N N . ALA B 1 61 ? 18.738 9.019 -35.425 1.00 7.49 160 ALA B N 1
ATOM 2637 C CA . ALA B 1 61 ? 20.143 9.101 -35.028 1.00 7.53 160 ALA B CA 1
ATOM 2638 C C . ALA B 1 61 ? 20.275 9.852 -33.719 1.00 6.88 160 ALA B C 1
ATOM 2639 O O . ALA B 1 61 ? 19.742 10.951 -33.555 1.00 9.23 160 ALA B O 1
ATOM 2646 N N . LEU B 1 62 ? 21.120 9.307 -32.856 1.00 7.28 161 LEU B N 1
ATOM 2647 C CA . LEU B 1 62 ? 21.676 10.002 -31.689 1.00 6.88 161 LEU B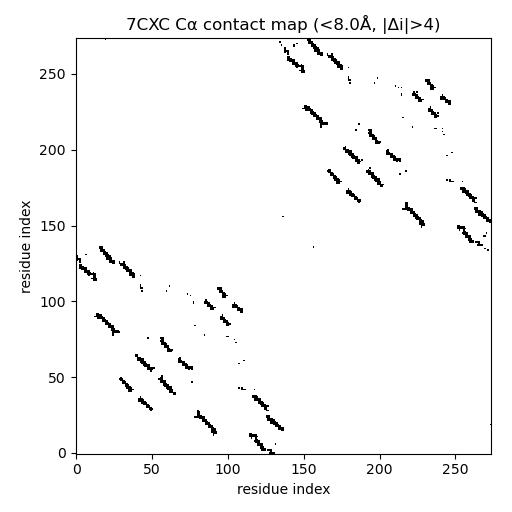 CA 1
ATOM 2648 C C . LEU B 1 62 ? 23.168 10.196 -31.968 1.00 7.51 161 LEU B C 1
ATOM 2649 O O . LEU B 1 62 ? 23.861 9.263 -32.312 1.00 8.70 161 LEU B O 1
ATOM 2665 N N . ASP B 1 63 ? 23.629 11.451 -31.820 1.00 6.99 162 ASP B N 1
ATOM 2666 C CA . ASP B 1 63 ? 25.012 11.822 -32.104 1.00 7.37 162 ASP B CA 1
ATOM 2667 C C . ASP B 1 63 ? 25.578 12.476 -30.848 1.00 6.34 162 ASP B C 1
ATOM 2668 O O . ASP B 1 63 ? 25.278 13.663 -30.576 1.00 7.32 162 ASP B O 1
ATOM 2677 N N . PHE B 1 64 ? 26.489 11.777 -30.151 1.00 6.60 163 PHE B N 1
ATOM 2678 C CA . PHE B 1 64 ? 27.274 12.342 -29.051 1.00 6.77 163 PHE B CA 1
ATOM 2679 C C . PHE B 1 64 ? 28.478 13.005 -29.653 1.00 6.60 163 PHE B C 1
ATOM 2680 O O . PHE B 1 64 ? 29.374 12.317 -30.141 1.00 8.19 163 PHE B O 1
ATOM 2697 N N . ARG B 1 65 ? 28.484 14.350 -29.640 1.00 6.51 164 ARG B N 1
ATOM 2698 C CA . ARG B 1 65 ? 29.466 15.107 -30.400 1.00 7.62 164 ARG B CA 1
ATOM 2699 C C . ARG B 1 65 ? 30.597 15.555 -29.501 1.00 7.50 164 ARG B C 1
ATOM 2700 O O . ARG B 1 65 ? 30.402 15.957 -28.349 1.00 7.98 164 ARG B O 1
ATOM 2721 N N . ARG B 1 66 ? 31.795 15.574 -30.081 1.00 8.55 165 ARG B N 1
ATOM 2722 C CA . ARG B 1 66 ? 33.050 15.986 -29.446 1.00 9.65 165 ARG B CA 1
ATOM 2723 C C . ARG B 1 66 ? 33.722 16.878 -30.463 1.00 9.01 165 ARG B C 1
ATOM 2724 O O . ARG B 1 66 ? 34.283 16.362 -31.432 1.00 10.77 165 ARG B O 1
ATOM 2745 N N . GLY B 1 67 ? 33.755 18.190 -30.293 1.00 10.20 166 GLY B N 1
ATOM 2746 C CA . GLY B 1 67 ? 34.422 18.996 -31.297 1.00 10.41 166 GLY B CA 1
ATOM 2747 C C . GLY B 1 67 ? 33.768 18.813 -32.650 1.00 11.20 166 GLY B C 1
ATOM 2748 O O . GLY B 1 67 ? 32.544 18.791 -32.738 1.00 12.91 166 GLY B O 1
ATOM 2752 N N . ASN B 1 68 ? 34.568 18.649 -33.719 1.00 13.73 167 ASN B N 1
ATOM 2753 C CA . ASN B 1 68 ? 34.028 18.393 -35.040 1.00 16.36 167 ASN B CA 1
ATOM 2754 C C . ASN B 1 68 ? 33.743 16.905 -35.299 1.00 14.31 167 ASN B C 1
ATOM 2755 O O . ASN B 1 68 ? 33.428 16.505 -36.434 1.00 19.43 167 ASN B O 1
ATOM 2761 N N . ASP B 1 69 ? 33.843 16.103 -34.256 1.00 10.35 168 ASP B N 1
ATOM 2762 C CA . ASP B 1 69 ? 33.777 14.652 -34.330 1.00 8.68 168 ASP B CA 1
ATOM 2763 C C . ASP B 1 69 ? 32.445 14.156 -33.749 1.00 7.68 168 ASP B C 1
ATOM 2764 O O . ASP B 1 69 ? 31.768 14.857 -32.999 1.00 8.59 168 ASP B O 1
ATOM 2773 N N . VAL B 1 70 ? 32.134 12.878 -33.996 1.00 7.51 169 VAL B N 1
ATOM 2774 C CA . VAL B 1 70 ? 31.011 12.192 -33.354 1.00 7.14 169 VAL B CA 1
ATOM 2775 C C . VAL B 1 70 ? 31.582 11.011 -32.583 1.00 7.32 169 VAL B C 1
ATOM 2776 O O . VAL B 1 70 ? 32.010 10.016 -33.201 1.00 7.90 169 VAL B O 1
ATOM 2789 N N . ALA B 1 71 ? 31.631 11.137 -31.245 1.00 7.22 170 ALA B N 1
ATOM 2790 C CA . ALA B 1 71 ? 32.187 10.085 -30.414 1.00 7.44 170 ALA B CA 1
ATOM 2791 C C . ALA B 1 71 ? 31.375 8.826 -30.541 1.00 7.04 170 ALA B C 1
ATOM 2792 O O . ALA B 1 71 ? 31.877 7.709 -30.491 1.00 7.28 170 ALA B O 1
ATOM 2799 N N . PHE B 1 72 ? 30.034 8.975 -30.553 1.00 6.61 171 PHE B N 1
ATOM 2800 C CA . PHE B 1 72 ? 29.123 7.817 -30.558 1.00 7.17 171 PHE B CA 1
ATOM 2801 C C . PHE B 1 72 ? 27.861 8.190 -31.333 1.00 6.64 171 PHE B C 1
ATOM 2802 O O . PHE B 1 72 ? 27.142 9.102 -30.926 1.00 6.95 171 PHE B O 1
ATOM 2819 N N . HIS B 1 73 ? 27.703 7.557 -32.498 1.00 6.35 172 HIS B N 1
ATOM 2820 C CA . HIS B 1 73 ? 26.525 7.648 -33.348 1.00 5.99 172 HIS B CA 1
ATOM 2821 C C . HIS B 1 73 ? 25.770 6.360 -33.172 1.00 5.59 172 HIS B C 1
ATOM 2822 O O . HIS B 1 73 ? 26.283 5.260 -33.392 1.00 7.09 172 HIS B O 1
ATOM 2837 N N . PHE B 1 74 ? 24.476 6.480 -32.834 1.00 6.25 173 PHE B N 1
ATOM 2838 C CA . PHE B 1 74 ? 23.554 5.370 -32.572 1.00 6.47 173 PHE B CA 1
ATOM 2839 C C . PHE B 1 74 ? 22.389 5.554 -33.554 1.00 6.53 173 PHE B C 1
ATOM 2840 O O . PHE B 1 74 ? 21.690 6.549 -33.485 1.00 6.89 173 PHE B O 1
ATOM 2857 N N . ASN B 1 75 ? 22.308 4.649 -34.526 1.00 6.33 174 ASN B N 1
ATOM 2858 C CA . ASN B 1 75 ? 21.517 4.910 -35.730 1.00 6.90 174 ASN B CA 1
ATOM 2859 C C . ASN B 1 75 ? 20.623 3.712 -36.093 1.00 6.41 174 ASN B C 1
ATOM 2860 O O . ASN B 1 75 ? 20.957 2.877 -36.958 1.00 7.02 174 ASN B O 1
ATOM 2871 N N . PRO B 1 76 ? 19.405 3.636 -35.512 1.00 7.40 175 PRO B N 1
ATOM 2872 C CA . PRO B 1 76 ? 18.390 2.702 -35.985 1.00 8.20 175 PRO B CA 1
ATOM 2873 C C . PRO B 1 76 ? 17.966 3.008 -37.421 1.00 7.00 175 PRO B C 1
ATOM 2874 O O . PRO B 1 76 ? 17.668 4.137 -37.772 1.00 8.58 175 PRO B O 1
ATOM 2885 N N . ARG B 1 77 ? 17.958 1.961 -38.228 1.00 7.35 176 ARG B N 1
ATOM 2886 C CA . ARG B 1 77 ? 17.546 1.962 -39.644 1.00 8.24 176 ARG B CA 1
ATOM 2887 C C . ARG B 1 77 ? 16.389 1.004 -39.785 1.00 8.23 176 ARG B C 1
ATOM 2888 O O . ARG B 1 77 ? 16.496 -0.173 -39.428 1.00 8.96 176 ARG B O 1
ATOM 2909 N N . PHE B 1 78 ? 15.261 1.470 -40.325 1.00 8.84 177 PHE B N 1
ATOM 2910 C CA . PHE B 1 78 ? 14.017 0.745 -40.423 1.00 9.77 177 PHE B CA 1
ATOM 2911 C C . PHE B 1 78 ? 13.830 0.060 -41.771 1.00 12.11 177 PHE B C 1
ATOM 2912 O O . PHE B 1 78 ? 12.940 -0.765 -41.896 1.00 13.21 177 PHE B O 1
ATOM 2929 N N . ASN B 1 79 ? 14.591 0.465 -42.764 1.00 10.67 178 ASN B N 1
ATOM 2930 C CA . ASN B 1 79 ? 14.338 0.073 -44.137 1.00 10.53 178 ASN B CA 1
ATOM 2931 C C . ASN B 1 79 ? 15.612 0.084 -44.959 1.00 11.48 178 ASN B C 1
ATOM 2932 O O . ASN B 1 79 ? 15.689 0.794 -45.979 1.00 13.69 178 ASN B O 1
ATOM 2943 N N . GLU B 1 80 ? 16.647 -0.599 -44.454 1.00 9.09 179 GLU B N 1
ATOM 2944 C CA . GLU B 1 80 ? 17.893 -0.725 -45.211 1.00 8.55 179 GLU B CA 1
ATOM 2945 C C . GLU B 1 80 ? 17.773 -2.021 -46.001 1.00 9.54 179 GLU B C 1
ATOM 2946 O O . GLU B 1 80 ? 17.837 -3.086 -45.429 1.00 10.27 179 GLU B O 1
ATOM 2958 N N . ASN B 1 81 ? 17.431 -1.913 -47.278 1.00 11.02 180 ASN B N 1
ATOM 2959 C CA . ASN B 1 81 ? 17.049 -3.072 -48.106 1.00 12.15 180 ASN B CA 1
ATOM 2960 C C . ASN B 1 81 ? 15.923 -3.875 -47.459 1.00 12.35 180 ASN B C 1
ATOM 2961 O O . ASN B 1 81 ? 15.955 -5.135 -47.387 1.00 13.89 180 ASN B O 1
ATOM 2972 N N . ASN B 1 82 ? 14.919 -3.169 -46.968 1.00 12.14 181 ASN B N 1
ATOM 2973 C CA . ASN B 1 82 ? 13.742 -3.808 -46.366 1.00 15.56 181 ASN B CA 1
ATOM 2974 C C . ASN B 1 82 ? 14.139 -4.641 -45.151 1.00 14.98 181 ASN B C 1
ATOM 2975 O O . ASN B 1 82 ? 13.485 -5.636 -44.892 1.00 19.31 181 ASN B O 1
ATOM 2986 N N . ARG B 1 83 ? 15.164 -4.237 -44.423 1.00 12.00 182 ARG B N 1
ATOM 2987 C CA . ARG B 1 83 ? 15.582 -4.874 -43.172 1.00 11.15 182 ARG B CA 1
ATOM 2988 C C . ARG B 1 83 ? 15.799 -3.791 -42.134 1.00 10.54 182 ARG B C 1
ATOM 2989 O O . ARG B 1 83 ? 15.981 -2.601 -42.462 1.00 11.42 182 ARG B O 1
ATOM 3010 N N . ARG B 1 84 ? 15.744 -4.222 -40.873 1.00 10.70 183 ARG B N 1
ATOM 3011 C CA . ARG B 1 84 ? 15.918 -3.338 -39.725 1.00 9.94 183 ARG B CA 1
ATOM 3012 C C . ARG B 1 84 ? 17.236 -3.684 -39.016 1.00 9.23 183 ARG B C 1
ATOM 3013 O O . ARG B 1 84 ? 17.602 -4.849 -38.875 1.00 10.26 183 ARG B O 1
ATOM 3034 N N . VAL B 1 85 ? 17.971 -2.649 -38.558 1.00 8.00 184 VAL B N 1
ATOM 3035 C CA . VAL B 1 85 ? 19.255 -2.858 -37.939 1.00 7.37 184 VAL B CA 1
ATOM 3036 C C . VAL B 1 85 ? 19.567 -1.624 -37.109 1.00 7.77 184 VAL B C 1
ATOM 3037 O O . VAL B 1 85 ? 19.157 -0.538 -37.501 1.00 8.45 184 VAL B O 1
ATOM 3050 N N . ILE B 1 86 ? 20.431 -1.763 -36.087 1.00 7.70 185 ILE B N 1
ATOM 3051 C CA . ILE B 1 86 ? 20.986 -0.589 -35.409 1.00 7.84 185 ILE B CA 1
ATOM 3052 C C . ILE B 1 86 ? 22.460 -0.516 -35.823 1.00 7.19 185 ILE B C 1
ATOM 3053 O O . ILE B 1 86 ? 23.200 -1.483 -35.579 1.00 8.16 185 ILE B O 1
ATOM 3069 N N . VAL B 1 87 ? 22.851 0.636 -36.344 1.00 6.12 186 VAL B N 1
ATOM 3070 C CA . VAL B 1 87 ? 24.246 0.872 -36.705 1.00 6.15 186 VAL B CA 1
ATOM 3071 C C . VAL B 1 87 ? 24.830 1.821 -35.688 1.00 6.55 186 VAL B C 1
ATOM 3072 O O . VAL B 1 87 ? 24.284 2.897 -35.478 1.00 7.52 186 VAL B O 1
ATOM 3085 N N . CYS B 1 88 ? 26.015 1.488 -35.148 1.00 6.46 187 CYS B N 1
ATOM 3086 C CA . CYS B 1 88 ? 26.759 2.346 -34.244 1.00 6.30 187 CYS B CA 1
ATOM 3087 C C . CYS B 1 88 ? 28.162 2.583 -34.791 1.00 6.76 187 CYS B C 1
ATOM 3088 O O . CYS B 1 88 ? 28.787 1.686 -35.399 1.00 7.52 187 CYS B O 1
ATOM 3096 N N . ASN B 1 89 ? 28.645 3.831 -34.641 1.00 6.23 188 ASN B N 1
ATOM 3097 C CA . ASN B 1 89 ? 29.987 4.145 -35.182 1.00 6.22 188 ASN B CA 1
ATOM 3098 C C . ASN B 1 89 ? 30.468 5.457 -34.573 1.00 6.22 188 ASN B C 1
ATOM 3099 O O . ASN B 1 89 ? 29.779 6.090 -33.769 1.00 6.64 188 ASN B O 1
ATOM 3110 N N . THR B 1 90 ? 31.696 5.818 -34.950 1.00 6.17 189 THR B N 1
ATOM 3111 C CA . THR B 1 90 ? 32.361 7.032 -34.513 1.00 6.39 189 THR B CA 1
ATOM 3112 C C . THR B 1 90 ? 32.868 7.721 -35.777 1.00 6.19 189 THR B C 1
ATOM 3113 O O . THR B 1 90 ? 33.398 7.069 -36.691 1.00 7.72 189 THR B O 1
ATOM 3124 N N . LYS B 1 91 ? 32.763 9.051 -35.801 1.00 6.91 190 LYS B N 1
ATOM 3125 C CA . LYS B 1 91 ? 33.223 9.888 -36.912 1.00 7.35 190 LYS B CA 1
ATOM 3126 C C . LYS B 1 91 ? 34.372 10.784 -36.457 1.00 7.97 190 LYS B C 1
ATOM 3127 O O . LYS B 1 91 ? 34.216 11.489 -35.464 1.00 8.47 190 LYS B O 1
ATOM 3142 N N . GLN B 1 92 ? 35.534 10.718 -37.120 1.00 9.10 191 GLN B N 1
ATOM 3143 C CA . GLN B 1 92 ? 36.728 11.546 -36.793 1.00 11.63 191 GLN B CA 1
ATOM 3144 C C . GLN B 1 92 ? 37.112 12.319 -38.051 1.00 17.20 191 GLN B C 1
ATOM 3145 O O . GLN B 1 92 ? 37.289 11.734 -39.080 1.00 20.87 191 GLN B O 1
ATOM 3159 N N . ASP B 1 93 ? 37.230 13.623 -37.952 1.00 25.04 192 ASP B N 1
ATOM 3160 C CA . ASP B 1 93 ? 37.734 14.404 -39.094 1.00 24.64 192 ASP B CA 1
ATOM 3161 C C . ASP B 1 93 ? 37.037 13.944 -40.384 1.00 19.74 192 ASP B C 1
ATOM 3162 O O . ASP B 1 93 ? 37.728 13.717 -41.371 1.00 24.08 192 ASP B O 1
ATOM 3168 N N . ASN B 1 94 ? 35.672 13.902 -40.416 1.00 21.84 193 ASN B N 1
ATOM 3169 C CA . ASN B 1 94 ? 34.821 13.671 -41.601 1.00 26.21 193 ASN B CA 1
ATOM 3170 C C . ASN B 1 94 ? 34.839 12.227 -42.091 1.00 18.57 193 ASN B C 1
ATOM 3171 O O . ASN B 1 94 ? 34.214 11.931 -43.089 1.00 23.13 193 ASN B O 1
ATOM 3177 N N . ASN B 1 95 ? 35.474 11.313 -41.376 1.00 12.70 194 ASN B N 1
ATOM 3178 C CA . ASN B 1 95 ? 35.548 9.924 -41.794 1.00 10.62 194 ASN B CA 1
ATOM 3179 C C . ASN B 1 95 ? 34.971 9.032 -40.710 1.00 9.90 194 ASN B C 1
ATOM 3180 O O . ASN B 1 95 ? 35.311 9.110 -39.534 1.00 9.95 194 ASN B O 1
ATOM 3191 N N . TRP B 1 96 ? 34.105 8.121 -41.146 1.00 10.24 195 TRP B N 1
ATOM 3192 C CA . TRP B 1 96 ? 33.523 7.138 -40.265 1.00 8.85 195 TRP B CA 1
ATOM 3193 C C . TRP B 1 96 ? 34.510 5.984 -40.062 1.00 9.38 195 TRP B C 1
ATOM 3194 O O . TRP B 1 96 ? 35.255 5.598 -40.984 1.00 10.26 195 TRP B O 1
ATOM 3215 N N . GLY B 1 97 ? 34.452 5.385 -38.888 1.00 8.55 196 GLY B N 1
ATOM 3216 C CA . GLY B 1 97 ? 35.167 4.175 -38.602 1.00 9.80 196 GLY B CA 1
ATOM 3217 C C . GLY B 1 97 ? 34.449 2.905 -38.999 1.00 8.10 196 GLY B C 1
ATOM 3218 O O . GLY B 1 97 ? 33.539 2.937 -39.843 1.00 9.58 196 GLY B O 1
ATOM 3222 N N . LYS B 1 98 ? 34.786 1.809 -38.326 1.00 9.33 197 LYS B N 1
ATOM 3223 C CA . LYS B 1 98 ? 34.151 0.521 -38.577 1.00 10.10 197 LYS B CA 1
ATOM 3224 C C . LYS B 1 98 ? 32.829 0.468 -37.835 1.00 8.46 197 LYS B C 1
ATOM 3225 O O . LYS B 1 98 ? 32.737 0.711 -36.618 1.00 10.50 197 LYS B O 1
ATOM 3231 N N . GLU B 1 99 ? 31.756 0.146 -38.572 1.00 8.70 198 GLU B N 1
ATOM 3232 C CA . GLU B 1 99 ? 30.435 -0.010 -37.956 1.00 8.52 198 GLU B CA 1
ATOM 3233 C C . GLU B 1 99 ? 30.377 -1.199 -37.008 1.00 7.63 198 GLU B C 1
ATOM 3234 O O . GLU B 1 99 ? 30.905 -2.280 -37.263 1.00 10.60 198 GLU B O 1
ATOM 3246 N N . GLU B 1 100 ? 29.589 -1.003 -35.922 1.00 6.39 199 GLU B N 1
ATOM 3247 C CA . GLU B 1 100 ? 29.098 -2.105 -35.092 1.00 6.89 199 GLU B CA 1
ATOM 3248 C C . GLU B 1 100 ? 27.601 -2.196 -35.329 1.00 8.70 199 GLU B C 1
ATOM 3249 O O . GLU B 1 100 ? 26.862 -1.252 -35.075 1.00 11.32 199 GLU B O 1
ATOM 3261 N N . ARG B 1 101 ? 27.149 -3.381 -35.778 1.00 6.97 200 ARG B N 1
ATOM 3262 C CA . ARG B 1 101 ? 25.767 -3.584 -36.152 1.00 7.48 200 ARG B CA 1
ATOM 3263 C C . ARG B 1 101 ? 25.130 -4.498 -35.119 1.00 7.90 200 ARG B C 1
ATOM 3264 O O . ARG B 1 101 ? 25.658 -5.538 -34.776 1.00 9.40 200 ARG B O 1
ATOM 3285 N N . GLN B 1 102 ? 23.922 -4.074 -34.678 1.00 8.32 201 GLN B N 1
ATOM 3286 C CA . GLN B 1 102 ? 23.130 -4.846 -33.741 1.00 9.65 201 GLN B CA 1
ATOM 3287 C C . GLN B 1 102 ? 21.869 -5.236 -34.480 1.00 9.91 201 GLN B C 1
ATOM 3288 O O . GLN B 1 102 ? 21.102 -4.366 -34.969 1.00 10.23 201 GLN B O 1
ATOM 3302 N N . SER B 1 103 ? 21.673 -6.549 -34.635 1.00 10.44 202 SER B N 1
ATOM 3303 C CA . SER B 1 103 ? 20.483 -7.071 -35.298 1.00 10.71 202 SER B CA 1
ATOM 3304 C C . SER B 1 103 ? 19.192 -6.993 -34.454 1.00 10.10 202 SER B C 1
ATOM 3305 O O . SER B 1 103 ? 18.086 -6.971 -34.984 1.00 11.95 202 SER B O 1
ATOM 3313 N N . ALA B 1 104 ? 19.302 -6.965 -33.136 1.00 9.56 203 ALA B N 1
ATOM 3314 C CA . ALA B 1 104 ? 18.140 -6.812 -32.268 1.00 10.52 203 ALA B CA 1
ATOM 3315 C C . ALA B 1 104 ? 17.603 -5.397 -32.472 1.00 10.57 203 ALA B C 1
ATOM 3316 O O . ALA B 1 104 ? 18.330 -4.420 -32.518 1.00 11.37 203 ALA B O 1
ATOM 3323 N N . PHE B 1 105 ? 16.265 -5.339 -32.661 1.00 9.79 204 PHE B N 1
ATOM 3324 C CA . PHE B 1 105 ? 15.678 -4.091 -33.124 1.00 9.55 204 PHE B CA 1
ATOM 3325 C C . PHE B 1 105 ? 14.381 -3.836 -32.331 1.00 11.36 204 PHE B C 1
ATOM 3326 O O . PHE B 1 105 ? 13.294 -4.272 -32.755 1.00 12.82 204 PHE B O 1
ATOM 3343 N N . PRO B 1 106 ? 14.461 -3.021 -31.240 1.00 10.23 205 PRO B N 1
ATOM 3344 C CA . PRO B 1 106 ? 13.318 -2.901 -30.366 1.00 11.87 205 PRO B CA 1
ATOM 3345 C C . PRO B 1 106 ? 12.364 -1.794 -30.699 1.00 12.05 205 PRO B C 1
ATOM 3346 O O . PRO B 1 106 ? 11.288 -1.688 -30.091 1.00 19.82 205 PRO B O 1
ATOM 3357 N N . PHE B 1 107 ? 12.594 -1.109 -31.770 1.00 10.29 206 PHE B N 1
ATOM 3358 C CA . PHE B 1 107 ? 11.768 0.002 -32.238 1.00 10.24 206 PHE B CA 1
ATOM 3359 C C . PHE B 1 107 ? 10.712 -0.502 -33.209 1.00 11.69 206 PHE B C 1
ATOM 3360 O O . PHE B 1 107 ? 10.853 -1.542 -33.846 1.00 12.66 206 PHE B O 1
ATOM 3377 N N . GLU B 1 108 ? 9.629 0.260 -33.346 1.00 13.37 207 GLU B N 1
ATOM 3378 C CA . GLU B 1 108 ? 8.579 -0.078 -34.283 1.00 16.20 207 GLU B CA 1
ATOM 3379 C C . GLU B 1 108 ? 7.982 1.213 -34.818 1.00 15.32 207 GLU B C 1
ATOM 3380 O O . GLU B 1 108 ? 7.713 2.103 -34.032 1.00 14.25 207 GLU B O 1
ATOM 3392 N N . SER B 1 109 ? 7.769 1.322 -36.139 1.00 16.04 208 SER B N 1
ATOM 3393 C CA . SER B 1 109 ? 7.109 2.450 -36.773 1.00 15.45 208 SER B CA 1
ATOM 3394 C C . SER B 1 109 ? 5.775 2.738 -36.105 1.00 13.80 208 SER B C 1
ATOM 3395 O O . SER B 1 109 ? 5.039 1.805 -35.764 1.00 17.06 208 SER B O 1
ATOM 3403 N N . GLY B 1 110 ? 5.573 4.024 -35.792 1.00 12.73 209 GLY B N 1
ATOM 3404 C CA . GLY B 1 110 ? 4.293 4.441 -35.239 1.00 13.30 209 GLY B CA 1
ATOM 3405 C C . GLY B 1 110 ? 4.167 4.207 -33.740 1.00 11.30 209 GLY B C 1
ATOM 3406 O O . GLY B 1 110 ? 3.112 4.520 -33.233 1.00 11.93 209 GLY B O 1
ATOM 3410 N N . LYS B 1 111 ? 5.217 3.739 -33.069 1.00 13.40 210 LYS B N 1
ATOM 3411 C CA . LYS B 1 111 ? 5.153 3.274 -31.681 1.00 12.85 210 LYS B CA 1
ATOM 3412 C C . LYS B 1 111 ? 6.076 4.120 -30.783 1.00 13.41 210 LYS B C 1
ATOM 3413 O O . LYS B 1 111 ? 7.166 4.557 -31.223 1.00 14.11 210 LYS B O 1
ATOM 3432 N N . PRO B 1 112 ? 5.787 4.187 -29.447 1.00 12.37 211 PRO B N 1
ATOM 3433 C CA . PRO B 1 112 ? 6.603 4.967 -28.532 1.00 12.07 211 PRO B CA 1
ATOM 3434 C C . PRO B 1 112 ? 7.929 4.291 -28.267 1.00 11.73 211 PRO B C 1
ATOM 3435 O O . PRO B 1 112 ? 8.049 3.073 -28.332 1.00 13.94 211 PRO B O 1
ATOM 3446 N N . PHE B 1 113 ? 8.880 5.110 -27.893 1.00 11.09 212 PHE B N 1
ATOM 3447 C CA . PHE B 1 113 ? 10.182 4.654 -27.448 1.00 12.88 212 PHE B CA 1
ATOM 3448 C C . PHE B 1 113 ? 10.663 5.449 -26.257 1.00 10.73 212 PHE B C 1
ATOM 3449 O O . PHE B 1 113 ? 10.401 6.659 -26.135 1.00 10.94 212 PHE B O 1
ATOM 3466 N N . LYS B 1 114 ? 11.513 4.755 -25.496 1.00 10.98 213 LYS B N 1
ATOM 3467 C CA . LYS B 1 114 ? 12.341 5.385 -24.478 1.00 11.24 213 LYS B CA 1
ATOM 3468 C C . LYS B 1 114 ? 13.754 4.839 -24.631 1.00 11.74 213 LYS B C 1
ATOM 3469 O O . LYS B 1 114 ? 13.974 3.641 -24.426 1.00 13.56 213 LYS B O 1
ATOM 3488 N N . ILE B 1 115 ? 14.685 5.701 -25.085 1.00 9.46 214 ILE B N 1
ATOM 3489 C CA . ILE B 1 115 ? 16.105 5.318 -25.178 1.00 9.40 214 ILE B CA 1
ATOM 3490 C C . ILE B 1 115 ? 16.828 5.840 -23.914 1.00 9.28 214 ILE B C 1
ATOM 3491 O O . ILE B 1 115 ? 16.685 7.035 -23.550 1.00 10.70 214 ILE B O 1
ATOM 3507 N N . GLN B 1 116 ? 17.529 4.951 -23.257 1.00 9.85 215 GLN B N 1
ATOM 3508 C CA . GLN B 1 116 ? 18.332 5.262 -22.085 1.00 10.94 215 GLN B CA 1
ATOM 3509 C C . GLN B 1 116 ? 19.780 4.913 -22.343 1.00 10.16 215 GLN B C 1
ATOM 3510 O O . GLN B 1 116 ? 20.088 3.750 -22.664 1.00 13.01 215 GLN B O 1
ATOM 3524 N N . VAL B 1 117 ? 20.645 5.910 -22.225 1.00 8.31 216 VAL B N 1
ATOM 3525 C CA . VAL B 1 117 ? 22.094 5.737 -22.380 1.00 8.56 216 VAL B CA 1
ATOM 3526 C C . VAL B 1 117 ? 22.766 5.949 -21.035 1.00 8.08 216 VAL B C 1
ATOM 3527 O O . VAL B 1 117 ? 22.678 7.064 -20.461 1.00 10.10 216 VAL B O 1
ATOM 3540 N N . LEU B 1 118 ? 23.339 4.894 -20.501 1.00 9.66 217 LEU B N 1
ATOM 3541 C CA . LEU B 1 118 ? 24.134 4.949 -19.277 1.00 9.80 217 LEU B CA 1
ATOM 3542 C C . LEU B 1 118 ? 25.616 5.016 -19.634 1.00 9.87 217 LEU B C 1
ATOM 3543 O O . LEU B 1 118 ? 26.121 4.106 -20.305 1.00 11.67 217 LEU B O 1
ATOM 3559 N N . VAL B 1 119 ? 26.286 6.084 -19.186 1.00 9.22 218 VAL B N 1
ATOM 3560 C CA . VAL B 1 119 ? 27.723 6.232 -19.428 1.00 9.19 218 VAL B CA 1
ATOM 3561 C C . VAL B 1 119 ? 28.471 5.478 -18.337 1.00 10.03 218 VAL B C 1
ATOM 3562 O O . VAL B 1 119 ? 28.219 5.719 -17.175 1.00 10.47 218 VAL B O 1
ATOM 3575 N N . GLU B 1 120 ? 29.369 4.576 -18.721 1.00 10.85 219 GLU B N 1
ATOM 3576 C CA . GLU B 1 120 ? 30.311 3.908 -17.835 1.00 10.24 219 GLU B CA 1
ATOM 3577 C C . GLU B 1 120 ? 31.737 4.213 -18.298 1.00 12.84 219 GLU B C 1
ATOM 3578 O O . GLU B 1 120 ? 31.946 4.875 -19.314 1.00 12.91 219 GLU B O 1
ATOM 3590 N N . ALA B 1 121 ? 32.717 3.772 -17.514 1.00 14.72 220 ALA B N 1
ATOM 3591 C CA . ALA B 1 121 ? 34.092 4.151 -17.742 1.00 14.53 220 ALA B CA 1
ATOM 3592 C C . ALA B 1 121 ? 34.585 3.619 -19.095 1.00 13.55 220 ALA B C 1
ATOM 3593 O O . ALA B 1 121 ? 35.340 4.316 -19.777 1.00 15.95 220 ALA B O 1
ATOM 3600 N N . ASP B 1 122 ? 34.147 2.400 -19.450 1.00 13.78 221 ASP B N 1
ATOM 3601 C CA . ASP B 1 122 ? 34.683 1.751 -20.637 1.00 15.31 221 ASP B CA 1
ATOM 3602 C C . ASP B 1 122 ? 33.713 1.795 -21.844 1.00 12.44 221 ASP B C 1
ATOM 3603 O O . ASP B 1 122 ? 34.168 1.509 -22.967 1.00 11.95 221 ASP B O 1
ATOM 3612 N N . HIS B 1 123 ? 32.430 2.088 -21.639 1.00 10.28 222 HIS B N 1
ATOM 3613 C CA . HIS B 1 123 ? 31.425 2.003 -22.709 1.00 9.30 222 HIS B CA 1
ATOM 3614 C C . HIS B 1 123 ? 30.237 2.870 -22.391 1.00 9.30 222 HIS B C 1
ATOM 3615 O O . HIS B 1 123 ? 30.030 3.263 -21.225 1.00 10.50 222 HIS B O 1
ATOM 3630 N N . PHE B 1 124 ? 29.400 3.050 -23.404 1.00 8.60 223 PHE B N 1
ATOM 3631 C CA . PHE B 1 124 ? 28.019 3.439 -23.275 1.00 8.61 223 PHE B CA 1
ATOM 3632 C C . PHE B 1 124 ? 27.181 2.181 -23.215 1.00 9.47 223 PHE B C 1
ATOM 3633 O O . PHE B 1 124 ? 27.386 1.276 -24.013 1.00 10.56 223 PHE B O 1
ATOM 3650 N N . LYS B 1 125 ? 26.236 2.127 -22.300 1.00 9.64 224 LYS B N 1
ATOM 3651 C CA . LYS B 1 125 ? 25.241 1.086 -22.250 1.00 10.96 224 LYS B CA 1
ATOM 3652 C C . LYS B 1 125 ? 23.925 1.679 -22.752 1.00 11.70 224 LYS B C 1
ATOM 3653 O O . LYS B 1 125 ? 23.600 2.811 -22.390 1.00 17.61 224 LYS B O 1
ATOM 3672 N N . VAL B 1 126 ? 23.220 1.029 -23.666 1.00 9.60 225 VAL B N 1
ATOM 3673 C CA . VAL B 1 126 ? 21.962 1.548 -24.197 1.00 9.11 225 VAL B CA 1
ATOM 3674 C C . VAL B 1 126 ? 20.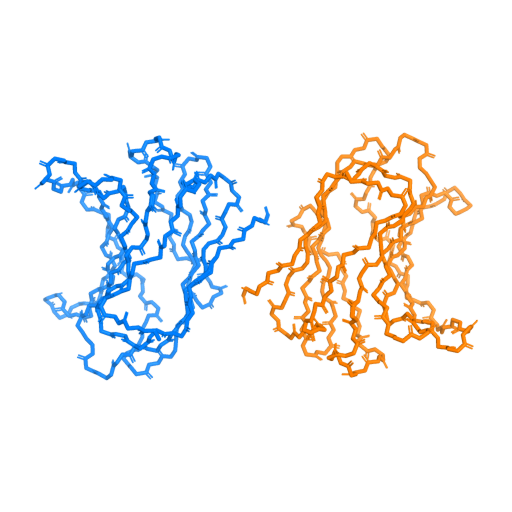878 0.526 -23.926 1.00 9.71 225 VAL B C 1
ATOM 3675 O O . VAL B 1 126 ? 21.020 -0.661 -24.220 1.00 10.06 225 VAL B O 1
ATOM 3688 N N . ALA B 1 127 ? 19.795 1.025 -23.325 1.00 9.75 226 ALA B N 1
ATOM 3689 C CA . ALA B 1 127 ? 18.534 0.320 -23.134 1.00 11.12 226 ALA B CA 1
ATOM 3690 C C . ALA B 1 127 ? 17.439 0.994 -23.928 1.00 9.64 226 ALA B C 1
ATOM 3691 O O . ALA B 1 127 ? 17.472 2.229 -24.088 1.00 10.96 226 ALA B O 1
ATOM 3698 N N . VAL B 1 128 ? 16.461 0.211 -24.399 1.00 10.65 227 VAL B N 1
ATOM 3699 C CA . VAL B 1 128 ? 15.286 0.750 -25.061 1.00 10.33 227 VAL B CA 1
ATOM 3700 C C . VAL B 1 128 ? 14.083 0.163 -24.337 1.00 12.77 227 VAL B C 1
ATOM 3701 O O . VAL B 1 128 ? 14.031 -1.050 -24.115 1.00 13.34 227 VAL B O 1
ATOM 3714 N N . ASN B 1 129 ? 13.140 1.010 -23.961 1.00 13.26 228 ASN B N 1
ATOM 3715 C CA . ASN B 1 129 ? 11.915 0.556 -23.323 1.00 15.36 228 ASN B CA 1
ATOM 3716 C C . ASN B 1 129 ? 12.233 -0.322 -22.103 1.00 18.03 228 ASN B C 1
ATOM 3717 O O . ASN B 1 129 ? 11.567 -1.327 -21.876 1.00 18.73 228 ASN B O 1
ATOM 3728 N N . ASP B 1 130 ? 13.200 0.130 -21.285 1.00 16.55 229 ASP B N 1
ATOM 3729 C CA . ASP B 1 130 ? 13.567 -0.496 -19.999 1.00 19.79 229 ASP B CA 1
ATOM 3730 C C . ASP B 1 130 ? 14.204 -1.867 -20.216 1.00 20.97 229 ASP B C 1
ATOM 3731 O O . ASP B 1 130 ? 14.217 -2.694 -19.309 1.00 28.61 229 ASP B O 1
ATOM 3740 N N . ALA B 1 131 ? 14.720 -2.190 -21.413 1.00 16.57 230 ALA B N 1
ATOM 3741 C CA . ALA B 1 131 ? 15.436 -3.432 -21.636 1.00 17.67 230 ALA B CA 1
ATOM 3742 C C . ALA B 1 131 ? 16.776 -3.137 -22.288 1.00 15.04 230 ALA B C 1
ATOM 3743 O O . ALA B 1 131 ? 16.846 -2.448 -23.311 1.00 14.13 230 ALA B O 1
ATOM 3750 N N . HIS B 1 132 ? 17.808 -3.773 -21.776 1.00 15.41 231 HIS B N 1
ATOM 3751 C CA . HIS B 1 132 ? 19.157 -3.620 -22.358 1.00 14.22 231 HIS B CA 1
ATOM 3752 C C . HIS B 1 132 ? 19.185 -4.004 -23.829 1.00 14.53 231 HIS B C 1
ATOM 3753 O O . HIS B 1 132 ? 18.632 -5.032 -24.229 1.00 17.00 231 HIS B O 1
ATOM 3768 N N . LEU B 1 133 ? 19.883 -3.151 -24.616 1.00 11.23 232 LEU B N 1
ATOM 3769 C CA . LEU B 1 133 ? 20.005 -3.381 -26.049 1.00 11.84 232 LEU B CA 1
ATOM 3770 C C . LEU B 1 133 ? 21.433 -3.627 -26.491 1.00 12.37 232 LEU B C 1
ATOM 3771 O O . LEU B 1 133 ? 21.691 -4.663 -27.113 1.00 12.99 232 LEU B O 1
ATOM 3787 N N . LEU B 1 134 ? 22.392 -2.774 -26.127 1.00 10.33 233 LEU B N 1
ATOM 3788 C CA . LEU B 1 134 ? 23.754 -2.925 -26.624 1.00 9.96 233 LEU B CA 1
ATOM 3789 C C . LEU B 1 134 ? 24.701 -2.126 -25.757 1.00 8.60 233 LEU B C 1
ATOM 3790 O O . LEU B 1 134 ? 24.305 -1.292 -24.974 1.00 10.07 233 LEU B O 1
ATOM 3806 N N . GLN B 1 135 ? 25.994 -2.435 -25.911 1.00 9.80 234 GLN B N 1
ATOM 3807 C CA . GLN B 1 135 ? 27.057 -1.630 -25.350 1.00 10.00 234 GLN B CA 1
ATOM 3808 C C . GLN B 1 135 ? 27.929 -1.150 -26.508 1.00 9.59 234 GLN B C 1
ATOM 3809 O O . GLN B 1 135 ? 28.138 -1.899 -27.449 1.00 11.19 234 GLN B O 1
ATOM 3823 N N . TYR B 1 136 ? 28.493 0.047 -26.372 1.00 8.82 235 TYR B N 1
ATOM 3824 C CA . TYR B 1 136 ? 29.424 0.601 -27.352 1.00 8.20 235 TYR B CA 1
ATOM 3825 C C . TYR B 1 136 ? 30.679 1.059 -26.594 1.00 8.72 235 TYR B C 1
ATOM 3826 O O . TYR B 1 136 ? 30.605 2.045 -25.842 1.00 8.43 235 TYR B O 1
ATOM 3844 N N . ASN B 1 137 ? 31.792 0.363 -26.810 1.00 8.51 236 ASN B N 1
ATOM 3845 C CA . ASN B 1 137 ? 33.029 0.721 -26.115 1.00 9.23 236 ASN B CA 1
ATOM 3846 C C . ASN B 1 137 ? 33.452 2.108 -26.575 1.00 9.03 236 ASN B C 1
ATOM 3847 O O . ASN B 1 137 ? 33.441 2.420 -27.751 1.00 9.02 236 ASN B O 1
ATOM 3858 N N . HIS B 1 138 ? 33.980 2.908 -25.656 1.00 8.38 237 HIS B N 1
ATOM 3859 C CA . HIS B 1 138 ? 34.411 4.254 -26.015 1.00 8.19 237 HIS B CA 1
ATOM 3860 C C . HIS B 1 138 ? 35.590 4.148 -26.964 1.00 9.26 237 HIS B C 1
ATOM 3861 O O . HIS B 1 138 ? 36.578 3.488 -26.683 1.00 10.47 237 HIS B O 1
ATOM 3876 N N . ARG B 1 139 ? 35.504 4.846 -28.072 1.00 7.82 238 ARG B N 1
ATOM 3877 C CA . ARG B 1 139 ? 36.601 5.027 -29.047 1.00 8.34 238 ARG B CA 1
ATOM 3878 C C . ARG B 1 139 ? 37.296 6.370 -28.817 1.00 9.42 238 ARG B C 1
ATOM 3879 O O . ARG B 1 139 ? 38.479 6.475 -29.125 1.00 13.21 238 ARG B O 1
ATOM 3900 N N . MET B 1 140 ? 36.602 7.338 -28.297 1.00 9.51 239 MET B N 1
ATOM 3901 C CA . MET B 1 140 ? 37.139 8.637 -27.920 1.00 9.26 239 MET B CA 1
ATOM 3902 C C . MET B 1 140 ? 36.983 8.734 -26.408 1.00 9.50 239 MET B C 1
ATOM 3903 O O . MET B 1 140 ? 35.873 8.774 -25.911 1.00 10.73 239 MET B O 1
ATOM 3917 N N . LYS B 1 141 ? 38.067 8.643 -25.691 1.00 10.00 240 LYS B N 1
ATOM 3918 C CA . LYS B 1 141 ? 38.067 8.460 -24.230 1.00 11.45 240 LYS B CA 1
ATOM 3919 C C . LYS B 1 141 ? 38.071 9.768 -23.484 1.00 11.14 240 LYS B C 1
ATOM 3920 O O . LYS B 1 141 ? 37.844 9.722 -22.259 1.00 13.18 240 LYS B O 1
ATOM 3939 N N . ASN B 1 142 ? 38.144 10.924 -24.152 1.00 10.74 241 ASN B N 1
ATOM 3940 C CA . ASN B 1 142 ? 38.105 12.196 -23.422 1.00 13.33 241 ASN B CA 1
ATOM 3941 C C . ASN B 1 142 ? 36.643 12.624 -23.240 1.00 10.76 241 ASN B C 1
ATOM 3942 O O . ASN B 1 142 ? 36.149 13.558 -23.866 1.00 12.67 241 ASN B O 1
ATOM 3953 N N . LEU B 1 143 ? 36.027 11.941 -22.294 1.00 10.09 242 LEU B N 1
ATOM 3954 C CA . LEU B 1 143 ? 34.591 12.034 -22.098 1.00 9.23 242 LEU B CA 1
ATOM 3955 C C . LEU B 1 143 ? 34.172 13.461 -21.724 1.00 9.07 242 LEU B C 1
ATOM 3956 O O . LEU B 1 143 ? 33.041 13.885 -22.070 1.00 9.31 242 LEU B O 1
ATOM 3972 N N . ARG B 1 144 ? 35.030 14.192 -21.039 1.00 9.96 243 ARG B N 1
ATOM 3973 C CA . ARG B 1 144 ? 34.711 15.558 -20.609 1.00 10.71 243 ARG B CA 1
ATOM 3974 C C . ARG B 1 144 ? 34.424 16.476 -21.806 1.00 10.43 243 ARG B C 1
ATOM 3975 O O . ARG B 1 144 ? 33.765 17.505 -21.641 1.00 13.05 243 ARG B O 1
ATOM 3981 N N . GLU B 1 145 ? 34.913 16.147 -23.013 1.00 9.85 244 GLU B N 1
ATOM 3982 C CA . GLU B 1 145 ? 34.738 16.982 -24.195 1.00 9.75 244 GLU B CA 1
ATOM 3983 C C . GLU B 1 145 ? 33.526 16.587 -25.034 1.00 9.94 244 GLU B C 1
ATOM 3984 O O . GLU B 1 145 ? 33.315 17.217 -26.067 1.00 10.86 244 GLU B O 1
ATOM 3993 N N . ILE B 1 146 ? 32.746 15.596 -24.602 1.00 8.01 245 ILE B N 1
ATOM 3994 C CA . ILE B 1 146 ? 31.533 15.234 -25.313 1.00 7.57 245 ILE B CA 1
ATOM 3995 C C . ILE B 1 146 ? 30.433 16.158 -24.778 1.00 9.19 245 ILE B C 1
ATOM 3996 O O . ILE B 1 146 ? 29.822 15.903 -23.760 1.00 11.08 245 ILE B O 1
ATOM 4012 N N A SER B 1 147 ? 30.155 17.212 -25.565 0.50 6.65 246 SER B N 1
ATOM 4013 N N B SER B 1 147 ? 30.155 17.234 -25.527 0.50 9.24 246 SER B N 1
ATOM 4014 C CA A SER B 1 147 ? 29.519 18.442 -25.093 0.50 6.66 246 SER B CA 1
ATOM 4015 C CA B SER B 1 147 ? 29.458 18.405 -24.996 0.50 10.33 246 SER B CA 1
ATOM 4016 C C A SER B 1 147 ? 28.044 18.542 -25.494 0.50 7.69 246 SER B C 1
ATOM 4017 C C B SER B 1 147 ? 27.990 18.488 -25.420 0.50 9.06 246 SER B C 1
ATOM 4018 O O A SER B 1 147 ? 27.354 19.480 -25.072 0.50 8.36 246 SER B O 1
ATOM 4019 O O B SER B 1 147 ? 27.240 19.332 -24.908 0.50 8.52 246 SER B O 1
ATOM 4034 N N . GLN B 1 148 ? 27.561 17.633 -26.375 1.00 7.65 247 GLN B N 1
ATOM 4035 C CA . GLN B 1 148 ? 26.238 17.785 -26.951 1.00 7.56 247 GLN B CA 1
ATOM 4036 C C . GLN B 1 148 ? 25.780 16.434 -27.415 1.00 6.60 247 GLN B C 1
ATOM 4037 O O . GLN B 1 148 ? 26.536 15.704 -28.034 1.00 7.74 247 GLN B O 1
ATOM 4051 N N . LEU B 1 149 ? 24.460 16.188 -27.263 1.00 7.76 248 LEU B N 1
ATOM 4052 C CA . LEU B 1 149 ? 23.776 15.077 -27.909 1.00 7.06 248 LEU B CA 1
ATOM 4053 C C . LEU B 1 149 ? 22.798 15.602 -28.929 1.00 7.41 248 LEU B C 1
ATOM 4054 O O . LEU B 1 149 ? 21.812 16.273 -28.572 1.00 8.65 248 LEU B O 1
ATOM 4070 N N . GLY B 1 150 ? 23.050 15.265 -30.197 1.00 7.83 249 GLY B N 1
ATOM 4071 C CA . GLY B 1 150 ? 22.067 15.575 -31.267 1.00 8.04 249 GLY B CA 1
ATOM 4072 C C . GLY B 1 150 ? 21.095 14.422 -31.424 1.00 8.01 249 GLY B C 1
ATOM 4073 O O . GLY B 1 150 ? 21.470 13.250 -31.384 1.00 9.51 249 GLY B O 1
ATOM 4077 N N . ILE B 1 151 ? 19.811 14.752 -31.583 1.00 8.62 250 ILE B N 1
ATOM 4078 C CA . ILE B 1 151 ? 18.733 13.780 -31.789 1.00 8.18 250 ILE B CA 1
ATOM 4079 C C . ILE B 1 151 ? 18.012 14.131 -33.089 1.00 8.67 250 ILE B C 1
ATOM 4080 O O . ILE B 1 151 ? 17.452 15.204 -33.153 1.00 10.90 250 ILE B O 1
ATOM 4096 N N A SER B 1 152 ? 18.068 13.203 -34.065 0.50 8.92 251 SER B N 1
ATOM 4097 N N B SER B 1 152 ? 18.055 13.221 -34.070 0.50 8.78 251 SER B N 1
ATOM 4098 C CA A SER B 1 152 ? 17.620 13.453 -35.421 0.50 9.82 251 SER B CA 1
ATOM 4099 C CA B SER B 1 152 ? 17.508 13.533 -35.371 0.50 9.62 251 SER B CA 1
ATOM 4100 C C A SER B 1 152 ? 16.776 12.299 -35.925 0.50 9.85 251 SER B C 1
ATOM 4101 C C B SER B 1 152 ? 16.800 12.315 -35.942 0.50 9.85 251 SER B C 1
ATOM 4102 O O A SER B 1 152 ? 16.818 11.172 -35.397 0.50 8.90 251 SER B O 1
ATOM 4103 O O B SER B 1 152 ? 16.888 11.181 -35.434 0.50 9.20 251 SER B O 1
ATOM 4118 N N . GLY B 1 153 ? 16.081 12.574 -37.044 1.00 10.29 252 GLY B N 1
ATOM 4119 C CA . GLY B 1 153 ? 15.416 11.532 -37.785 1.00 10.45 252 GLY B CA 1
ATOM 4120 C C . GLY B 1 153 ? 13.897 11.510 -37.578 1.00 10.55 252 GLY B C 1
ATOM 4121 O O . GLY B 1 153 ? 13.275 12.523 -37.258 1.00 11.88 252 GLY B O 1
ATOM 4125 N N . ASP B 1 154 ? 13.313 10.344 -37.783 1.00 9.93 253 ASP B N 1
ATOM 4126 C CA . ASP B 1 154 ? 11.902 10.211 -38.152 1.00 10.64 253 ASP B CA 1
ATOM 4127 C C . ASP B 1 154 ? 11.017 9.918 -36.911 1.00 11.25 253 ASP B C 1
ATOM 4128 O O . ASP B 1 154 ? 10.460 8.815 -36.735 1.00 11.75 253 ASP B O 1
ATOM 4137 N N . ILE B 1 155 ? 11.060 10.891 -35.980 1.00 12.73 254 ILE B N 1
ATOM 4138 C CA . ILE B 1 155 ? 10.456 10.811 -34.654 1.00 12.42 254 ILE B CA 1
ATOM 4139 C C . ILE B 1 155 ? 9.762 12.120 -34.297 1.00 14.80 254 ILE B C 1
ATOM 4140 O O . ILE B 1 155 ? 10.054 13.142 -34.866 1.00 16.31 254 ILE B O 1
ATOM 4156 N N . THR B 1 156 ? 8.788 11.972 -33.422 1.00 15.41 255 THR B N 1
ATOM 4157 C CA . THR B 1 156 ? 8.297 13.027 -32.573 1.00 18.25 255 THR B CA 1
ATOM 4158 C C . THR B 1 156 ? 8.974 12.851 -31.218 1.00 17.77 255 THR B C 1
ATOM 4159 O O . THR B 1 156 ? 8.954 11.784 -30.663 1.00 21.70 255 THR B O 1
ATOM 4170 N N . LEU B 1 157 ? 9.534 13.921 -30.698 1.00 14.09 256 LEU B N 1
ATOM 4171 C CA . LEU B 1 157 ? 10.330 13.952 -29.499 1.00 13.79 256 LEU B CA 1
ATOM 4172 C C . LEU B 1 157 ? 9.508 14.624 -28.394 1.00 14.35 256 LEU B C 1
ATOM 4173 O O . LEU B 1 157 ? 9.082 15.763 -28.525 1.00 17.26 256 LEU B O 1
ATOM 4189 N N . THR B 1 158 ? 9.328 13.865 -27.295 1.00 12.84 257 THR B N 1
ATOM 4190 C CA . THR B 1 158 ? 8.665 14.381 -26.104 1.00 14.20 257 THR B CA 1
ATOM 4191 C C . THR B 1 158 ? 9.642 15.034 -25.149 1.00 15.83 257 THR B C 1
ATOM 4192 O O . THR B 1 158 ? 9.346 16.133 -24.591 1.00 18.81 257 THR B O 1
ATOM 4203 N N A SER B 1 159 ? 10.782 14.374 -24.915 0.50 16.05 258 SER B N 1
ATOM 4204 N N B SER B 1 159 ? 10.775 14.374 -24.898 0.50 13.96 258 SER B N 1
ATOM 4205 C CA A SER B 1 159 ? 11.653 14.761 -23.805 0.50 16.46 258 SER B CA 1
ATOM 4206 C CA B SER B 1 159 ? 11.684 14.851 -23.856 0.50 11.84 258 SER B CA 1
ATOM 4207 C C A SER B 1 159 ? 13.063 14.231 -24.028 0.50 12.38 258 SER B C 1
ATOM 4208 C C B SER B 1 159 ? 13.072 14.275 -24.081 0.50 11.17 258 SER B C 1
ATOM 4209 O O A SER B 1 159 ? 13.218 13.171 -24.617 0.50 12.57 258 SER B O 1
ATOM 4210 O O B SER B 1 159 ? 13.219 13.236 -24.705 0.50 10.84 258 SER B O 1
ATOM 4225 N N . ALA B 1 160 ? 14.032 14.993 -23.527 1.00 12.13 259 ALA B N 1
ATOM 4226 C CA . ALA B 1 160 ? 15.415 14.625 -23.585 1.00 11.68 259 ALA B CA 1
ATOM 4227 C C . ALA B 1 160 ? 16.060 15.251 -22.358 1.00 11.11 259 ALA B C 1
ATOM 4228 O O . ALA B 1 160 ? 16.036 16.478 -22.215 1.00 14.15 259 ALA B O 1
ATOM 4235 N N . ASN B 1 161 ? 16.634 14.410 -21.486 1.00 10.75 260 ASN B N 1
ATOM 4236 C CA . ASN B 1 161 ? 17.207 14.890 -20.238 1.00 12.42 260 ASN B CA 1
ATOM 4237 C C . ASN B 1 161 ? 18.396 14.030 -19.858 1.00 12.14 260 ASN B C 1
ATOM 4238 O O . ASN B 1 161 ? 18.564 12.926 -20.385 1.00 12.14 260 ASN B O 1
ATOM 4249 N N . HIS B 1 162 ? 19.231 14.544 -18.970 1.00 11.45 261 HIS B N 1
ATOM 4250 C CA . HIS B 1 162 ? 20.354 13.816 -18.364 1.00 12.02 261 HIS B CA 1
ATOM 4251 C C . HIS B 1 162 ? 20.279 13.952 -16.844 1.00 11.71 261 HIS B C 1
ATOM 4252 O O . HIS B 1 162 ? 19.786 14.966 -16.320 1.00 14.00 261 HIS B O 1
ATOM 4267 N N . ALA B 1 163 ? 20.832 12.934 -16.179 1.00 11.74 262 ALA B N 1
ATOM 4268 C CA . ALA B 1 163 ? 20.891 12.891 -14.709 1.00 12.58 262 ALA B CA 1
ATOM 4269 C C . ALA B 1 163 ? 22.078 12.072 -14.267 1.00 12.50 262 ALA B C 1
ATOM 4270 O O . ALA B 1 163 ? 22.497 11.201 -15.003 1.00 16.04 262 ALA B O 1
ATOM 4277 N N . MET B 1 164 ? 22.513 12.259 -13.026 1.00 12.30 263 MET B N 1
ATOM 4278 C CA . MET B 1 164 ? 23.531 11.429 -12.400 1.00 12.29 263 MET B CA 1
ATOM 4279 C C . MET B 1 164 ? 22.850 10.459 -11.457 1.00 12.65 263 MET B C 1
ATOM 4280 O O . MET B 1 164 ? 22.199 10.904 -10.498 1.00 15.36 263 MET B O 1
ATOM 4294 N N . ILE B 1 165 ? 23.029 9.143 -11.701 1.00 11.94 264 ILE B N 1
ATOM 4295 C CA . ILE B 1 165 ? 22.366 8.069 -10.973 1.00 14.47 264 ILE B CA 1
ATOM 4296 C C . ILE B 1 165 ? 23.309 7.035 -10.345 1.00 14.68 264 ILE B C 1
ATOM 4297 O O . ILE B 1 165 ? 24.524 7.267 -10.366 1.00 15.85 264 ILE B O 1
#

GO terms:
  GO:0009986 cell surface (C, IDA)
  GO:0097386 glial cell projection (C, IDA)
  GO:0001533 cornified envelope (C, IDA)
  GO:0005634 nucleus (C, IDA)
  GO:0005737 cytoplasm (C, IDA)
  GO:0009897 external side of plasma membrane (C, IDA)
  GO:0031012 extracellular matrix (C, IDA)
  GO:0001501 skeletal system development (P, IGI)
  GO:0030198 extracellular matrix organization (P, IGI)
  GO:0005515 protein binding (F, IPI)
  GO:0005576 extracellular region (C, TAS)
  GO:0001772 immunological synapse (C, IDA)
  GO:0005576 extracellular region (C, HDA)
  GO:0031012 extracellular matrix (C, HDA)
  GO:0045806 negative regulation of endocytosis (P, IMP)
  GO:2000521 negative regulation of immunological synapse formation (P, IMP)
  GO:2001189 negative regulation of T cell activation via T cell receptor contact with antigen bound to MHC molecule on antigen presenting cell (P, IMP)
  GO:0050860 negative regulation of T cell receptor signaling pathway (P, IMP)

InterPro domains:
  IPR001079 Galectin, carbohydrate recognition domain [PF00337] (131-260)
  IPR001079 Galectin, carbohydrate recognition domain [PS51304] (132-262)
  IPR001079 Galectin, carbohydrate recognition domain [SM00276] (130-262)
  IPR001079 Galectin, carbohydrate recognition domain [SM00908] (136-261)
  IPR001079 Galectin, carbohydrate recognition domain [cd00070] (131-258)
  IPR013320 Concanavalin A-like lectin/glucanase domain superfamily [SSF49899] (129-259)
  IPR044156 Galectin-like [PTHR11346] (81-259)

Sequence (274 aa):
LTVPYDLPLPGGVMPRMLITIMGTVKPNANRIALDFRRGNDVAFHFNPRFNENNRRVIVCNTKQDNNWGKEERQSAFPFESGKPFKIQVLVEADHFKVAVNDAHLLQYNHRMKNLREISSQLGISGDITLTSSANNHAMILTVPYDLPLPGGVMPRMLITIMGTVKPNANRIALDFRRGNDVAFHFNPRFNENNRRVIVCNTKQDNNWGKEERQSAFPFESGKPFKIQVLVEADHFKVAVNDAHLLQYNHRMKNLREISSQLGISSGDITLTSSANHAMI

Secondary structure (DSSP, 8-state):
--SSEEEE-TT---TTEEEEEEEEEPTT--BEEEEEEETTEEEEEEEEEEEETTEEEEEEEEEETTEE---EEE------TT-EEEEEEEE-SSEEEEEETTEEEEEEE-SS--GGG--EEEEEESEEEEEEEEEE-/-PSSEEEE-BTB--TTEEEEEEEEEPTT--BEEEEEEETTEEEEEEEEEEEETTEEEEEEEEEETTEE---EEE------TT-EEEEEEEE-SSEEEEEETTEEEEEEE-SS--GGGEEEEEEEESEEEEEEEEEE-

Foldseek 3Di:
DDPQDKAFALQFDDAQKKKKWKFWFAAPFAKKWKFLDQVVKGFKIWMWGCQDPHATKIWIWIGDPNDTDDIDIDRDDDHDHGGMKMWMWGDHQFWIWIDIPPHTDDIGGTPPRPRRRSTIMTIHTRTDTDDIDMDGD/DDPQDKDWDAQFDDAQKKKKWKFWFAAPWAKKWKFQDFVPKTFKIWMWGCPPVNATWIWIWIGDPNDTDDIDIFRDHPHDHGGMKMWMWGDRQFWIWIDIPPHTGDTGGGPPNPRSRRTIITIHTRTDTDDIDMDGD

Organism: Mus musculus (NCBI:txid10090)

B-factor: mean 14.77, std 7.47, range [3.97, 92.31]

Radius of gyration: 21.71 Å; Cα contacts (8 Å, |Δi|>4): 753; chains: 2; bounding box: 40×30×69 Å